Protein AF-X1UNB2-F1 (afdb_monomer_lite)

Sequence (195 aa):
MINFLKKKETQFVAVCDVDEKRNNKAKQLIDQTYKNSDCRTYHDFREFLENEKLDAVSIALPDHWHAIISVAVANKGMDIYGEKPLARSIKEGRAIVDAAEQNNIIWQTGSWQRSVPNFHHACELVRNGRLGKITYVEVGLPDGGKSIGTPPVMPVPEGLDWNFWLGPAPTRSYKRKGCHLGCSFFFCQFFQGWD

Radius of gyration: 19.11 Å; chains: 1; bounding box: 52×35×56 Å

Secondary structure (DSSP, 8-state):
-HHHHT-TT----EEE-SBHHHHHHHHHHHHHHHTSS--EEES-HHHHHHH---SEEEE---TTTHHHHHHHHHTTT-EEEEPSPS-SSHHHHHHHHHHHHHHT--EEE--GGGGSHHHHHHHHHHHTTTT-S-------PPP--S----PPP-PPPTTB-HHHHHTTSPP----GGGSS-S-------------

Structure (mmCIF, N/CA/C/O backbone):
data_AF-X1UNB2-F1
#
_entry.id   AF-X1UNB2-F1
#
loop_
_atom_site.group_PDB
_atom_site.id
_atom_site.type_symbol
_atom_site.label_atom_id
_atom_site.label_alt_id
_atom_site.label_com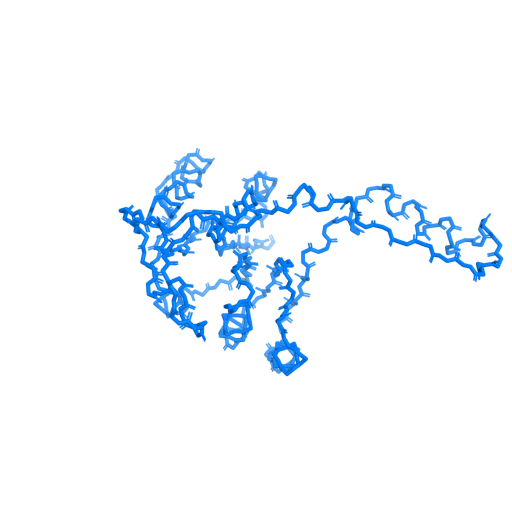p_id
_atom_site.label_asym_id
_atom_site.label_entity_id
_atom_site.label_seq_id
_atom_site.pdbx_PDB_ins_code
_atom_site.Cartn_x
_atom_site.Cartn_y
_atom_site.Cartn_z
_atom_site.occupancy
_atom_site.B_iso_or_equiv
_atom_site.auth_seq_id
_atom_site.auth_comp_id
_atom_site.auth_asym_id
_atom_site.auth_atom_id
_atom_site.pdbx_PDB_model_num
ATOM 1 N N . MET A 1 1 ? -4.730 10.420 -2.210 1.00 52.53 1 MET A N 1
ATOM 2 C CA . MET A 1 1 ? -5.059 10.616 -0.780 1.00 52.53 1 MET A CA 1
ATOM 3 C C . MET A 1 1 ? -5.877 11.879 -0.497 1.00 52.53 1 MET A C 1
ATOM 5 O O . MET A 1 1 ? -7.037 11.719 -0.166 1.00 52.53 1 MET A O 1
ATOM 9 N N . ILE A 1 2 ? -5.360 13.113 -0.662 1.00 63.31 2 ILE A N 1
ATOM 10 C CA . ILE A 1 2 ? -6.127 14.348 -0.336 1.00 63.31 2 ILE A CA 1
ATOM 11 C C . ILE A 1 2 ? -7.481 14.400 -1.057 1.00 63.31 2 ILE A C 1
ATOM 13 O O . ILE A 1 2 ? -8.473 14.850 -0.496 1.00 63.31 2 ILE A O 1
ATOM 17 N N . ASN A 1 3 ? -7.539 13.902 -2.293 1.00 73.31 3 ASN A N 1
ATOM 18 C CA . ASN A 1 3 ? -8.789 13.854 -3.046 1.00 73.31 3 ASN A CA 1
ATOM 19 C C . ASN A 1 3 ? -9.820 12.887 -2.451 1.00 73.31 3 ASN A C 1
ATOM 21 O O . ASN A 1 3 ? -11.004 13.153 -2.600 1.00 73.31 3 ASN A O 1
ATOM 25 N N . PHE A 1 4 ? -9.392 11.818 -1.773 1.00 76.56 4 PHE A N 1
ATOM 26 C CA . PHE A 1 4 ? -10.293 10.889 -1.089 1.00 76.56 4 PHE A CA 1
ATOM 27 C C . PHE A 1 4 ? -10.766 11.438 0.252 1.00 76.56 4 PHE A C 1
ATOM 29 O O . PHE A 1 4 ? -11.948 11.370 0.530 1.00 76.56 4 PHE A O 1
ATOM 36 N N . LEU A 1 5 ? -9.899 12.107 1.021 1.00 79.94 5 LEU A N 1
ATOM 37 C CA . LEU A 1 5 ? -10.300 12.769 2.275 1.00 79.94 5 LEU A CA 1
ATOM 38 C C . LEU A 1 5 ? -11.445 13.787 2.095 1.00 79.94 5 LEU A C 1
ATOM 40 O O . LEU A 1 5 ? -12.121 14.143 3.053 1.00 79.94 5 LEU A O 1
ATOM 44 N N . LYS A 1 6 ? -11.655 14.269 0.865 1.00 81.81 6 LYS A N 1
ATOM 45 C CA . LYS A 1 6 ? -12.722 15.208 0.494 1.00 81.81 6 LYS A CA 1
ATOM 46 C C . LYS A 1 6 ? -14.017 14.532 0.021 1.00 81.81 6 LYS A C 1
ATOM 48 O O . LYS A 1 6 ? -14.988 15.239 -0.240 1.00 81.81 6 LYS A O 1
ATOM 53 N N . LYS A 1 7 ? -14.025 13.211 -0.170 1.00 84.38 7 LYS A N 1
ATOM 54 C CA . LYS A 1 7 ? -15.193 12.444 -0.619 1.00 84.38 7 LYS A CA 1
ATOM 55 C C . LYS A 1 7 ? -16.047 12.080 0.588 1.00 84.38 7 LYS A C 1
ATOM 57 O O . LYS A 1 7 ? -15.513 11.636 1.597 1.00 84.38 7 LYS A O 1
ATOM 62 N N . LYS A 1 8 ? -17.360 12.302 0.490 1.00 85.88 8 LYS A N 1
ATOM 63 C CA . LYS A 1 8 ? -18.306 12.026 1.586 1.00 85.88 8 LYS A CA 1
ATOM 64 C C . LYS A 1 8 ? -18.588 10.535 1.731 1.00 85.88 8 LYS A C 1
ATOM 66 O O . LYS A 1 8 ? -18.951 10.082 2.803 1.00 85.88 8 LYS A O 1
ATOM 71 N N . GLU A 1 9 ? -18.393 9.801 0.647 1.00 88.12 9 GLU A N 1
ATOM 72 C CA . GLU A 1 9 ? -18.617 8.368 0.505 1.00 88.12 9 GLU A CA 1
ATOM 73 C C . GLU A 1 9 ? -17.485 7.535 1.130 1.00 88.12 9 GLU A C 1
ATOM 75 O O . GLU A 1 9 ? -17.415 6.329 0.929 1.00 88.12 9 GLU A O 1
ATOM 80 N N . THR A 1 10 ? -16.520 8.187 1.790 1.00 86.12 10 THR A N 1
ATOM 81 C CA . THR A 1 10 ? -15.266 7.563 2.215 1.00 86.12 10 THR A CA 1
ATOM 82 C C . THR A 1 10 ? -14.803 8.162 3.534 1.00 86.12 10 THR A C 1
ATOM 84 O O . THR A 1 10 ? -14.814 9.386 3.697 1.00 86.12 10 THR A O 1
ATOM 87 N N . GLN A 1 11 ? -14.324 7.321 4.446 1.00 89.69 11 GLN A N 1
ATOM 88 C CA . GLN A 1 11 ? -13.791 7.754 5.731 1.00 89.69 11 GLN A CA 1
ATOM 89 C C . GLN A 1 11 ? -12.497 7.017 6.069 1.00 89.69 11 GLN A C 1
ATOM 91 O O . GLN A 1 11 ? -12.457 5.791 6.126 1.00 89.69 11 GLN A O 1
ATOM 96 N N . PHE A 1 12 ? -11.446 7.781 6.366 1.00 88.88 12 PHE A N 1
ATOM 97 C CA . PHE A 1 12 ? -10.198 7.239 6.891 1.00 88.88 12 PHE A CA 1
ATOM 98 C C . PHE A 1 12 ? -10.310 7.078 8.409 1.00 88.88 12 PHE A C 1
ATOM 100 O O . PHE A 1 12 ? -10.513 8.062 9.119 1.00 88.88 12 PHE A O 1
ATOM 107 N N . VAL A 1 13 ? -10.157 5.848 8.899 1.00 92.31 13 VAL A N 1
ATOM 108 C CA . VAL A 1 13 ? -10.341 5.520 10.325 1.00 92.31 13 VAL A CA 1
ATOM 109 C C . VAL A 1 13 ? -9.076 5.021 11.017 1.00 92.31 13 VAL A C 1
ATOM 111 O O . VAL A 1 13 ? -8.992 5.078 12.240 1.00 92.31 13 VAL A O 1
ATOM 114 N N . ALA A 1 14 ? -8.084 4.558 10.256 1.00 93.94 14 ALA A N 1
ATOM 115 C CA . ALA A 1 14 ? -6.841 4.023 10.790 1.00 93.94 14 ALA A CA 1
ATOM 116 C C . ALA A 1 14 ? -5.669 4.276 9.834 1.00 93.94 14 ALA A C 1
ATOM 118 O O . ALA A 1 14 ? -5.858 4.361 8.621 1.00 93.94 14 ALA A O 1
ATOM 119 N N . VAL A 1 15 ? -4.461 4.374 10.386 1.00 95.12 15 VAL A N 1
ATOM 120 C CA . VAL A 1 15 ? -3.187 4.455 9.657 1.00 95.12 15 VAL A CA 1
ATOM 121 C C . VAL A 1 15 ? -2.165 3.509 10.286 1.00 95.12 15 VAL A C 1
ATOM 123 O O . VAL A 1 15 ? -2.202 3.265 11.490 1.00 95.12 15 VAL A O 1
ATOM 126 N N . CYS A 1 16 ? -1.264 2.955 9.474 1.00 95.50 16 CYS A N 1
ATOM 127 C CA . CYS A 1 16 ? -0.228 2.028 9.924 1.00 95.50 16 CYS A CA 1
ATOM 128 C C . CYS A 1 16 ? 1.111 2.368 9.260 1.00 95.50 16 CYS A C 1
ATOM 130 O O . CYS A 1 16 ? 1.197 2.346 8.030 1.00 95.50 16 CYS A O 1
ATOM 132 N N . ASP A 1 17 ? 2.141 2.676 10.051 1.00 93.88 17 ASP A N 1
ATOM 133 C CA . ASP A 1 17 ? 3.495 2.962 9.555 1.00 93.88 17 ASP A CA 1
ATOM 134 C C . ASP A 1 17 ? 4.548 2.636 10.630 1.00 93.88 17 ASP A C 1
ATOM 136 O O . ASP A 1 17 ? 4.336 2.839 11.830 1.00 93.88 17 ASP A O 1
ATOM 140 N N . VAL A 1 18 ? 5.705 2.149 10.179 1.00 94.62 18 VAL A N 1
ATOM 141 C CA . VAL A 1 18 ? 6.863 1.860 11.033 1.00 94.62 18 VAL A CA 1
ATOM 142 C C . VAL A 1 18 ? 7.712 3.103 11.332 1.00 94.62 18 VAL A C 1
ATOM 144 O O . VAL A 1 18 ? 8.576 3.065 12.205 1.00 94.62 18 VAL A O 1
ATOM 147 N N . ASP A 1 19 ? 7.478 4.201 10.607 1.00 93.31 19 ASP A N 1
ATOM 148 C CA . ASP A 1 19 ? 7.996 5.539 10.894 1.00 93.31 19 ASP A CA 1
ATOM 149 C C . ASP A 1 19 ? 6.955 6.335 11.694 1.00 93.31 19 ASP A C 1
ATOM 151 O O . ASP A 1 19 ? 5.961 6.838 11.158 1.00 93.31 19 ASP A O 1
ATOM 155 N N . GLU A 1 20 ? 7.208 6.496 12.990 1.00 93.75 20 GLU A N 1
ATOM 156 C CA . GLU A 1 20 ? 6.331 7.202 13.924 1.00 93.75 20 GLU A CA 1
ATOM 157 C C . GLU A 1 20 ? 6.011 8.632 13.461 1.00 93.75 20 GLU A C 1
ATOM 159 O O . GLU A 1 20 ? 4.871 9.097 13.564 1.00 93.75 20 GLU A O 1
ATOM 164 N N . LYS A 1 21 ? 6.989 9.343 12.882 1.00 92.25 21 LYS A N 1
ATOM 165 C CA . LYS A 1 21 ? 6.790 10.729 12.430 1.00 92.25 21 LYS A CA 1
ATOM 166 C C . LYS A 1 21 ? 5.804 10.785 11.273 1.00 92.25 21 LYS A C 1
ATOM 168 O O . LYS A 1 21 ? 5.009 11.724 11.184 1.00 92.25 21 LYS A O 1
ATOM 173 N N . ARG A 1 22 ? 5.842 9.794 10.381 1.00 89.88 22 ARG A N 1
ATOM 174 C CA . ARG A 1 22 ? 4.884 9.672 9.274 1.00 89.88 22 ARG A CA 1
ATOM 175 C C . ARG A 1 22 ? 3.509 9.276 9.771 1.00 89.88 22 ARG A C 1
ATOM 177 O O . ARG A 1 22 ? 2.537 9.907 9.358 1.00 89.88 22 ARG A O 1
ATOM 184 N N . ASN A 1 23 ? 3.451 8.312 10.682 1.00 91.62 23 ASN A N 1
ATOM 185 C CA . ASN A 1 23 ? 2.208 7.833 11.268 1.00 91.62 23 ASN A CA 1
ATOM 186 C C . ASN A 1 23 ? 1.445 8.976 11.960 1.00 91.62 23 ASN A C 1
ATOM 188 O O . ASN A 1 23 ? 0.292 9.267 11.638 1.00 91.62 23 ASN A O 1
ATOM 192 N N . ASN A 1 24 ? 2.144 9.736 12.808 1.00 93.94 24 ASN A N 1
ATOM 193 C CA . ASN A 1 24 ? 1.586 10.891 13.510 1.00 93.94 24 ASN A CA 1
ATOM 194 C C . ASN A 1 24 ? 1.153 12.001 12.547 1.00 93.94 24 ASN A C 1
ATOM 196 O O . ASN A 1 24 ? 0.087 12.593 12.716 1.00 93.94 24 ASN A O 1
ATOM 200 N N . LYS A 1 25 ? 1.940 12.269 11.498 1.00 93.88 25 LYS A N 1
ATOM 201 C CA . LYS A 1 25 ? 1.576 13.259 10.475 1.00 93.88 25 LYS A CA 1
ATOM 202 C C . LYS A 1 25 ? 0.322 12.849 9.697 1.00 93.88 25 LYS A C 1
ATOM 204 O O . LYS A 1 25 ? -0.497 13.708 9.372 1.00 93.88 25 LYS A O 1
ATOM 209 N N . ALA A 1 26 ? 0.177 11.563 9.384 1.00 90.88 26 ALA A N 1
ATOM 210 C CA . ALA A 1 26 ? -0.997 11.022 8.712 1.00 90.88 26 ALA A CA 1
ATOM 211 C C . ALA A 1 26 ? -2.251 11.167 9.586 1.00 90.88 26 ALA A C 1
ATOM 213 O O . ALA A 1 26 ? -3.239 11.737 9.122 1.00 90.88 26 ALA A O 1
ATOM 214 N N . LYS A 1 27 ? -2.175 10.760 10.861 1.00 93.75 27 LYS A N 1
ATOM 215 C CA . LYS A 1 27 ? -3.255 10.960 11.839 1.00 93.75 27 LYS A CA 1
ATOM 216 C C . LYS A 1 27 ? -3.656 12.428 11.951 1.00 93.75 27 LYS A C 1
ATOM 218 O O . LYS A 1 27 ? -4.827 12.746 11.795 1.00 93.75 27 LYS A O 1
ATOM 223 N N . GLN A 1 28 ? -2.689 13.329 12.137 1.00 95.12 28 GLN A N 1
ATOM 224 C CA . GLN A 1 28 ? -2.955 14.768 12.235 1.00 95.12 28 GLN A CA 1
ATOM 225 C C . GLN A 1 28 ? -3.698 15.305 11.008 1.00 95.12 28 GLN A C 1
ATOM 227 O O . GLN A 1 28 ? -4.640 16.077 11.157 1.00 95.12 28 GLN A O 1
ATOM 232 N N . LEU A 1 29 ? -3.300 14.895 9.801 1.00 92.69 29 LEU A N 1
ATOM 233 C CA . LEU A 1 29 ? -3.970 15.309 8.569 1.00 92.69 29 LEU A CA 1
ATOM 234 C C . LEU A 1 29 ? -5.427 14.823 8.516 1.00 92.69 29 LEU A C 1
ATOM 236 O O . LEU A 1 29 ? -6.310 15.583 8.112 1.00 92.69 29 LEU A O 1
ATOM 240 N N . ILE A 1 30 ? -5.671 13.570 8.900 1.00 91.25 30 ILE A N 1
ATOM 241 C CA . ILE A 1 30 ? -7.005 12.958 8.901 1.00 91.25 30 ILE A CA 1
ATOM 242 C C . ILE A 1 30 ? -7.900 13.648 9.936 1.00 91.25 30 ILE A C 1
ATOM 244 O O . ILE A 1 30 ? -8.943 14.191 9.574 1.00 91.25 30 ILE A O 1
ATOM 248 N N . ASP A 1 31 ? -7.439 13.718 11.183 1.00 94.06 31 ASP A N 1
ATOM 249 C CA . ASP A 1 31 ? -8.141 14.339 12.309 1.00 94.06 31 ASP A CA 1
ATOM 250 C C . ASP A 1 31 ? -8.483 15.811 12.022 1.00 94.06 31 ASP A C 1
ATOM 252 O O . ASP A 1 31 ? -9.609 16.255 12.238 1.00 94.06 31 ASP A O 1
ATOM 256 N N . GLN A 1 32 ? -7.548 16.581 11.450 1.00 93.88 32 GLN A N 1
ATOM 257 C CA . GLN A 1 32 ? -7.802 17.972 11.049 1.00 93.88 32 GLN A CA 1
ATOM 258 C C . GLN A 1 32 ? -8.849 18.083 9.939 1.00 93.88 32 GLN A C 1
ATOM 260 O O . GLN A 1 32 ? -9.634 19.034 9.924 1.00 93.88 32 GLN A O 1
ATOM 265 N N . THR A 1 33 ? -8.860 17.134 9.001 1.00 90.62 33 THR A N 1
ATOM 266 C CA . THR A 1 33 ? -9.808 17.146 7.883 1.00 90.62 33 THR A CA 1
ATOM 267 C C . THR A 1 33 ? -11.223 16.831 8.361 1.00 90.62 33 THR A C 1
ATOM 269 O O . THR A 1 33 ? -12.169 17.507 7.954 1.00 90.62 33 THR A O 1
ATOM 272 N N . TYR A 1 34 ? -11.364 15.852 9.255 1.00 90.31 34 TYR A N 1
ATOM 273 C CA . TYR A 1 34 ? -12.655 15.430 9.800 1.00 90.31 34 TYR A CA 1
ATOM 274 C C . TYR A 1 34 ? -13.088 16.196 11.049 1.00 90.31 34 TYR A C 1
ATOM 276 O O . TYR A 1 34 ? -14.249 16.114 11.440 1.00 90.31 34 TYR A O 1
ATOM 284 N N . LYS A 1 35 ? -12.195 17.010 11.623 1.00 94.25 35 LYS A N 1
ATOM 285 C CA . LYS A 1 35 ? -12.420 17.790 12.849 1.00 94.25 35 LYS A CA 1
ATOM 286 C C . LYS A 1 35 ? -12.809 16.907 14.041 1.00 94.25 35 LYS A C 1
ATOM 288 O O . LYS A 1 35 ? -13.649 17.291 14.851 1.00 94.25 35 LYS A O 1
ATOM 293 N N . ASN A 1 36 ? -12.185 15.738 14.137 1.00 93.31 36 ASN A N 1
ATOM 294 C CA . ASN A 1 36 ? -12.322 14.779 15.232 1.00 93.31 36 ASN A CA 1
ATOM 295 C C . ASN A 1 36 ? -10.940 14.215 15.607 1.00 93.31 36 ASN A C 1
ATOM 297 O O . ASN A 1 36 ? -9.917 14.723 15.154 1.00 93.31 36 ASN A O 1
ATOM 301 N N . SER A 1 37 ? -10.906 13.196 16.463 1.00 94.94 37 SER A N 1
ATOM 302 C CA . SER A 1 37 ? -9.672 12.525 16.899 1.00 94.94 37 SER A CA 1
ATOM 303 C C . SER A 1 37 ? -9.719 11.013 16.671 1.00 94.94 37 SER A C 1
ATOM 305 O O . SER A 1 37 ? -8.981 10.264 17.313 1.00 94.94 37 SER A O 1
ATOM 307 N N . ASP A 1 38 ? -10.607 10.570 15.782 1.00 92.56 38 ASP A N 1
ATOM 308 C CA . ASP A 1 38 ? -11.056 9.178 15.693 1.00 92.56 38 ASP A CA 1
ATOM 309 C C . ASP A 1 38 ? -10.075 8.285 14.924 1.00 92.56 38 ASP A C 1
ATOM 311 O O . ASP A 1 38 ? -10.173 7.059 14.998 1.00 92.56 38 ASP A O 1
ATOM 315 N N . CYS A 1 39 ? -9.120 8.878 14.193 1.00 93.31 39 CYS A N 1
ATOM 316 C CA . CYS A 1 39 ? -8.137 8.120 13.432 1.00 93.31 39 CYS A CA 1
ATOM 317 C C . CYS A 1 39 ? -7.209 7.341 14.371 1.00 93.31 39 CYS A C 1
ATOM 319 O O . CYS A 1 39 ? -6.457 7.931 15.152 1.00 93.31 39 CYS A O 1
ATOM 321 N N . ARG A 1 40 ? -7.206 6.015 14.262 1.00 95.94 40 ARG A N 1
ATOM 322 C CA . ARG A 1 40 ? -6.309 5.132 15.015 1.00 95.94 40 ARG A CA 1
ATOM 323 C C . ARG A 1 40 ? -4.956 5.012 14.318 1.00 95.94 40 ARG A C 1
ATOM 325 O O . ARG A 1 40 ? -4.851 5.186 13.105 1.00 95.94 40 ARG A O 1
ATOM 332 N N . THR A 1 41 ? -3.907 4.749 15.086 1.00 95.06 41 THR A N 1
ATOM 333 C CA . THR A 1 41 ? -2.537 4.598 14.578 1.00 95.06 41 THR A CA 1
ATOM 334 C C . THR A 1 41 ? -1.980 3.262 15.013 1.00 95.06 41 THR A C 1
ATOM 336 O O . THR A 1 41 ? -2.066 2.922 16.190 1.00 95.06 41 THR A O 1
ATOM 339 N N . TYR A 1 42 ? -1.348 2.563 14.082 1.00 96.44 42 TYR A N 1
ATOM 340 C CA . TYR A 1 42 ? -0.723 1.270 14.312 1.00 96.44 42 TYR A CA 1
ATOM 341 C C . TYR A 1 42 ? 0.734 1.314 13.879 1.00 96.44 42 TYR A C 1
ATOM 343 O O . TYR A 1 42 ? 1.087 1.974 12.900 1.00 96.44 42 TYR A O 1
ATOM 351 N N . HIS A 1 43 ? 1.587 0.628 14.625 1.00 94.69 43 HIS A N 1
ATOM 352 C CA . HIS A 1 43 ? 2.978 0.431 14.234 1.00 94.69 43 HIS A CA 1
ATOM 353 C C . HIS A 1 43 ? 3.142 -0.858 13.421 1.00 94.69 43 HIS A C 1
ATOM 355 O O . HIS A 1 43 ? 3.869 -0.897 12.429 1.00 94.69 43 HIS A O 1
ATOM 361 N N . ASP A 1 44 ? 2.418 -1.901 13.828 1.00 95.00 44 ASP A N 1
ATOM 362 C CA . ASP A 1 44 ? 2.473 -3.233 13.248 1.00 95.00 44 ASP A CA 1
ATOM 363 C C . ASP A 1 44 ? 1.212 -3.527 12.432 1.00 95.00 44 ASP A C 1
ATOM 365 O O . ASP A 1 44 ? 0.086 -3.434 12.928 1.00 95.00 44 ASP A O 1
ATOM 369 N N . PHE A 1 45 ? 1.397 -3.942 11.178 1.00 94.56 45 PHE A N 1
ATOM 370 C CA . PHE A 1 45 ? 0.277 -4.299 10.313 1.00 94.56 45 PHE A CA 1
ATOM 371 C C . PHE A 1 45 ? -0.504 -5.511 10.843 1.00 94.56 45 PHE A C 1
ATOM 373 O O . PHE A 1 45 ? -1.677 -5.660 10.531 1.00 94.56 45 PHE A O 1
ATOM 380 N N . ARG A 1 46 ? 0.112 -6.393 11.636 1.00 95.31 46 ARG A N 1
ATOM 381 C CA . ARG A 1 46 ? -0.555 -7.577 12.195 1.00 95.31 46 ARG A CA 1
ATOM 382 C C . ARG A 1 46 ? -1.581 -7.180 13.246 1.00 95.31 46 ARG A C 1
ATOM 384 O O . ARG A 1 46 ? -2.730 -7.588 13.138 1.00 95.31 46 ARG A O 1
ATOM 391 N N . GLU A 1 47 ? -1.184 -6.321 14.181 1.00 96.69 47 GLU A N 1
ATOM 392 C CA . GLU A 1 47 ? -2.078 -5.743 15.190 1.00 96.69 47 GLU A CA 1
ATOM 393 C C . GLU A 1 47 ? -3.222 -4.978 14.521 1.00 96.69 47 GLU A C 1
ATOM 395 O O . GLU A 1 47 ? -4.388 -5.114 14.884 1.00 96.69 47 GLU A O 1
ATOM 400 N N . PHE A 1 48 ? -2.897 -4.206 13.492 1.00 95.38 48 PHE A N 1
ATOM 401 C CA . PHE A 1 48 ? -3.886 -3.527 12.676 1.00 95.38 48 PHE A CA 1
ATOM 402 C C . PHE A 1 48 ? -4.908 -4.500 12.062 1.00 95.38 48 PHE A C 1
ATOM 404 O O . PHE A 1 48 ? -6.107 -4.301 12.218 1.00 95.38 48 PHE A O 1
ATOM 411 N N . LEU A 1 49 ? -4.464 -5.594 11.434 1.00 95.12 49 LEU A N 1
ATOM 412 C CA . LEU A 1 49 ? -5.353 -6.609 10.847 1.00 95.12 49 LEU A CA 1
ATOM 413 C C . LEU A 1 49 ? -6.140 -7.425 11.890 1.00 95.12 49 LEU A C 1
ATOM 415 O O . LEU A 1 49 ? -7.072 -8.152 11.533 1.00 95.12 49 LEU A O 1
ATOM 419 N N . GLU A 1 50 ? -5.734 -7.395 13.156 1.00 96.25 50 GLU A N 1
ATOM 420 C CA . GLU A 1 50 ? -6.452 -8.026 14.267 1.00 96.25 50 GLU A CA 1
ATOM 421 C C . GLU A 1 50 ? -7.554 -7.126 14.821 1.00 96.25 50 GLU A C 1
ATOM 423 O O . GLU A 1 50 ? -8.636 -7.617 15.137 1.00 96.25 50 GLU A O 1
ATOM 428 N N . ASN A 1 51 ? -7.289 -5.823 14.913 1.00 95.00 51 ASN A N 1
ATOM 429 C CA . ASN A 1 51 ? -8.198 -4.862 15.532 1.00 95.00 51 ASN A CA 1
ATOM 430 C C . ASN A 1 51 ? -9.170 -4.212 14.546 1.00 95.00 51 ASN A C 1
ATOM 432 O O . ASN A 1 51 ? -10.204 -3.692 14.962 1.00 95.00 51 ASN A O 1
ATOM 436 N N . GLU A 1 52 ? -8.851 -4.230 13.255 1.00 91.19 52 GLU A N 1
ATOM 437 C CA . GLU A 1 52 ? -9.632 -3.544 12.237 1.00 91.19 52 GLU A CA 1
ATOM 438 C C . GLU A 1 52 ? -10.414 -4.513 11.349 1.00 91.19 52 GLU A C 1
ATOM 440 O O . GLU A 1 52 ? -9.907 -5.536 10.882 1.00 91.19 52 GLU A O 1
ATOM 445 N N . LYS A 1 53 ? -11.663 -4.140 11.064 1.00 90.56 53 LYS A N 1
ATOM 446 C CA . LYS A 1 53 ? -12.511 -4.779 10.056 1.00 90.56 53 LYS A CA 1
ATOM 447 C C . LYS A 1 53 ? -13.118 -3.693 9.185 1.00 90.56 53 LYS A C 1
ATOM 449 O O . LYS A 1 53 ? -13.994 -2.962 9.639 1.00 90.56 53 LYS A O 1
ATOM 454 N N . LEU A 1 54 ? -12.606 -3.563 7.970 1.00 90.56 54 LEU A N 1
ATOM 455 C CA . LEU A 1 54 ? -12.821 -2.391 7.133 1.00 90.56 54 LEU A CA 1
ATOM 456 C C . LEU A 1 54 ? -13.033 -2.807 5.678 1.00 90.56 54 LEU A C 1
ATOM 458 O O . LEU A 1 54 ? -12.675 -3.917 5.302 1.00 90.56 54 LEU A O 1
ATOM 462 N N . ASP A 1 55 ? -13.609 -1.930 4.862 1.00 93.94 55 ASP A N 1
ATOM 463 C CA . ASP A 1 55 ? -14.050 -2.321 3.518 1.00 93.94 55 ASP A CA 1
ATOM 464 C C . ASP A 1 55 ? -12.894 -2.439 2.517 1.00 93.94 55 ASP A C 1
ATOM 466 O O . ASP A 1 55 ? -12.844 -3.376 1.727 1.00 93.94 55 ASP A O 1
ATOM 470 N N . ALA A 1 56 ? -11.933 -1.513 2.561 1.00 93.19 56 ALA A N 1
ATOM 471 C CA . ALA A 1 56 ? -10.817 -1.478 1.616 1.00 93.19 56 ALA A CA 1
ATOM 472 C C . ALA A 1 56 ? -9.564 -0.875 2.243 1.00 93.19 56 ALA A C 1
ATOM 474 O O . ALA A 1 56 ? -9.703 0.082 2.978 1.00 93.19 56 ALA A O 1
ATOM 475 N N . VAL A 1 57 ? -8.356 -1.320 1.902 1.00 93.00 57 VAL A N 1
ATOM 476 C CA . VAL A 1 57 ? -7.091 -0.652 2.255 1.00 93.00 57 VAL A CA 1
ATOM 477 C C . VAL A 1 57 ? -6.481 0.043 1.031 1.00 93.00 57 VAL A C 1
ATOM 479 O O . VAL A 1 57 ? -6.669 -0.384 -0.108 1.00 93.00 57 VAL A O 1
ATOM 482 N N . SER A 1 58 ? -5.626 1.038 1.256 1.00 92.12 58 SER A N 1
ATOM 483 C CA . SER A 1 58 ? -4.574 1.398 0.291 1.00 92.12 58 SER A CA 1
ATOM 484 C C . SER A 1 58 ? -3.247 0.816 0.757 1.00 92.12 58 SER A C 1
ATOM 486 O O . SER A 1 58 ? -2.998 0.699 1.948 1.00 92.12 58 SER A O 1
ATOM 488 N N . ILE A 1 59 ? -2.393 0.395 -0.161 1.00 91.88 59 ILE A N 1
ATOM 489 C CA . ILE A 1 59 ? -1.097 -0.194 0.161 1.00 91.88 59 ILE A CA 1
ATOM 490 C C . ILE A 1 59 ? -0.053 0.578 -0.617 1.00 91.88 59 ILE A C 1
ATOM 492 O O . ILE A 1 59 ? 0.024 0.475 -1.836 1.00 91.88 59 ILE A O 1
ATOM 496 N N . ALA A 1 60 ? 0.764 1.343 0.094 1.00 88.25 60 ALA A N 1
ATOM 497 C CA . ALA A 1 60 ? 1.857 2.107 -0.488 1.00 88.25 60 ALA A CA 1
ATOM 498 C C . ALA A 1 60 ? 3.141 1.771 0.266 1.00 88.25 60 ALA A C 1
ATOM 500 O O . ALA A 1 60 ? 3.590 2.522 1.116 1.00 88.25 60 ALA A O 1
ATOM 501 N N . LEU A 1 61 ? 3.663 0.572 0.026 1.00 86.62 61 LEU A N 1
ATOM 502 C CA . LEU A 1 61 ? 4.765 -0.014 0.783 1.00 86.62 61 LEU A CA 1
ATOM 503 C C . LEU A 1 61 ? 6.054 -0.007 -0.061 1.00 86.62 61 LEU A C 1
ATOM 505 O O . LEU A 1 61 ? 6.031 0.357 -1.234 1.00 86.62 61 LEU A O 1
ATOM 509 N N . PRO A 1 62 ? 7.218 -0.392 0.483 1.00 86.75 62 PRO A N 1
ATOM 510 C CA . PRO A 1 62 ? 8.394 -0.686 -0.297 1.00 86.75 62 PRO A CA 1
ATOM 511 C C . PRO A 1 62 ? 8.197 -2.070 -0.919 1.00 86.75 62 PRO A C 1
ATOM 513 O O . PRO A 1 62 ? 7.541 -2.945 -0.346 1.00 86.75 62 PRO A O 1
ATOM 516 N N . ASP A 1 63 ? 8.819 -2.288 -2.069 1.00 85.44 63 ASP A N 1
ATOM 517 C CA . ASP A 1 63 ? 8.610 -3.457 -2.927 1.00 85.44 63 ASP A CA 1
ATOM 518 C C . ASP A 1 63 ? 8.681 -4.804 -2.184 1.00 85.44 63 ASP A C 1
ATOM 520 O O . ASP A 1 63 ? 7.946 -5.734 -2.504 1.00 85.44 63 ASP A O 1
ATOM 524 N N . HIS A 1 64 ? 9.551 -4.919 -1.175 1.00 89.69 64 HIS A N 1
ATOM 525 C CA . HIS A 1 64 ? 9.759 -6.151 -0.408 1.00 89.69 64 HIS A CA 1
ATOM 526 C C . HIS A 1 64 ? 8.637 -6.490 0.584 1.00 89.69 64 HIS A C 1
ATOM 528 O O . HIS A 1 64 ? 8.593 -7.620 1.059 1.00 89.69 64 HIS A O 1
ATOM 534 N N . TRP A 1 65 ? 7.725 -5.560 0.876 1.00 92.25 65 TRP A N 1
ATOM 535 C CA . TRP A 1 65 ? 6.574 -5.789 1.758 1.00 92.25 65 TRP A CA 1
ATOM 536 C C . TRP A 1 65 ? 5.252 -5.990 1.018 1.00 92.25 65 TRP A C 1
ATOM 538 O O . TRP A 1 65 ? 4.321 -6.553 1.596 1.00 92.25 65 TRP A O 1
ATOM 548 N N . HIS A 1 66 ? 5.173 -5.565 -0.249 1.00 91.38 66 HIS A N 1
ATOM 549 C CA . HIS A 1 66 ? 3.928 -5.529 -1.019 1.00 91.38 66 HIS A CA 1
ATOM 550 C C . HIS A 1 66 ? 3.156 -6.847 -0.964 1.00 91.38 66 HIS A C 1
ATOM 552 O O . HIS A 1 66 ? 2.000 -6.854 -0.553 1.00 91.38 66 HIS A O 1
ATOM 558 N N . ALA A 1 67 ? 3.791 -7.966 -1.315 1.00 93.94 67 ALA A N 1
ATOM 559 C CA . ALA A 1 67 ? 3.101 -9.250 -1.390 1.00 93.94 67 ALA A CA 1
ATOM 560 C C . ALA A 1 67 ? 2.659 -9.785 -0.024 1.00 93.94 67 ALA A C 1
ATOM 562 O O . ALA A 1 67 ? 1.536 -10.263 0.100 1.00 93.94 67 ALA A O 1
ATOM 563 N N . ILE A 1 68 ? 3.508 -9.667 1.003 1.00 95.50 68 ILE A N 1
ATOM 564 C CA . ILE A 1 68 ? 3.210 -10.175 2.351 1.00 95.50 68 ILE A CA 1
ATOM 565 C C . ILE A 1 68 ? 1.967 -9.483 2.908 1.00 95.50 68 ILE A C 1
ATOM 567 O O . ILE A 1 68 ? 1.031 -10.149 3.346 1.00 95.50 68 ILE A O 1
ATOM 571 N N . ILE A 1 69 ? 1.947 -8.150 2.860 1.00 96.00 69 ILE A N 1
ATOM 572 C CA . ILE A 1 69 ? 0.849 -7.375 3.438 1.00 96.00 69 ILE A CA 1
ATOM 573 C C . ILE A 1 69 ? -0.401 -7.476 2.560 1.00 96.00 69 ILE A C 1
ATOM 575 O O . ILE A 1 69 ? -1.487 -7.652 3.096 1.00 96.00 69 ILE A O 1
ATOM 579 N N . SER A 1 70 ? -0.263 -7.469 1.231 1.00 95.81 70 SER A N 1
ATOM 580 C CA . SER A 1 70 ? -1.407 -7.637 0.321 1.00 95.81 70 SER A CA 1
ATOM 581 C C . SER A 1 70 ? -2.134 -8.962 0.539 1.00 95.81 70 SER A C 1
ATOM 583 O O . SER A 1 70 ? -3.353 -8.976 0.654 1.00 95.81 70 SER A O 1
ATOM 585 N N . VAL A 1 71 ? -1.397 -10.072 0.653 1.00 97.50 71 VAL A N 1
ATOM 586 C CA . VAL A 1 71 ? -1.991 -11.390 0.925 1.00 97.50 71 VAL A CA 1
ATOM 587 C C . VAL A 1 71 ? -2.623 -11.426 2.318 1.00 97.50 71 VAL A C 1
ATOM 589 O O . VAL A 1 71 ? -3.729 -11.937 2.474 1.00 97.50 71 VAL A O 1
ATOM 592 N N . ALA A 1 72 ? -1.962 -10.858 3.332 1.00 97.31 72 ALA A N 1
ATOM 593 C CA . ALA A 1 72 ? -2.503 -10.809 4.690 1.00 97.31 72 ALA A CA 1
ATOM 594 C C . ALA A 1 72 ? -3.815 -10.009 4.772 1.00 97.31 72 ALA A C 1
ATOM 596 O O . ALA A 1 72 ? -4.748 -10.435 5.447 1.00 97.31 72 ALA A O 1
ATOM 597 N N . VAL A 1 73 ? -3.899 -8.885 4.057 1.00 96.88 73 VAL A N 1
ATOM 598 C CA . VAL A 1 73 ? -5.113 -8.070 3.943 1.00 96.88 73 VAL A CA 1
ATOM 599 C C . VAL A 1 73 ? -6.204 -8.807 3.164 1.00 96.88 73 VAL A C 1
ATOM 601 O O . VAL A 1 73 ? -7.340 -8.862 3.627 1.00 96.88 73 VAL A O 1
ATOM 604 N N . ALA A 1 74 ? -5.873 -9.408 2.016 1.00 97.38 74 ALA A N 1
ATOM 605 C CA . ALA A 1 74 ? -6.837 -10.155 1.207 1.00 97.38 74 ALA A CA 1
ATOM 606 C C . ALA A 1 74 ? -7.463 -11.306 2.011 1.00 97.38 74 ALA A C 1
ATOM 608 O O . ALA A 1 74 ? -8.674 -11.489 1.980 1.00 97.38 74 ALA A O 1
ATOM 609 N N . ASN A 1 75 ? -6.668 -12.005 2.830 1.00 97.31 75 ASN A N 1
ATOM 610 C CA . ASN A 1 75 ? -7.146 -13.055 3.740 1.00 97.31 75 ASN A CA 1
ATOM 611 C C . ASN A 1 75 ? -8.053 -12.545 4.874 1.00 97.31 75 ASN A C 1
ATOM 613 O O . ASN A 1 75 ? -8.683 -13.344 5.565 1.00 97.31 75 ASN A O 1
ATOM 617 N N . LYS A 1 76 ? -8.118 -11.229 5.096 1.00 96.88 76 LYS A N 1
ATOM 618 C CA . LYS A 1 76 ? -9.097 -10.592 5.988 1.00 96.88 76 LYS A CA 1
ATOM 619 C C . LYS A 1 76 ? -10.374 -10.171 5.253 1.00 96.88 76 LYS A C 1
ATOM 621 O O . LYS A 1 76 ? -11.275 -9.639 5.895 1.00 96.88 76 LYS A O 1
ATOM 626 N N . GLY A 1 77 ? -10.470 -10.431 3.946 1.00 96.50 77 GLY A N 1
ATOM 627 C CA . GLY A 1 77 ? -11.635 -10.115 3.121 1.00 96.50 77 GLY A CA 1
ATOM 628 C C . GLY A 1 77 ? -11.792 -8.625 2.823 1.00 96.50 77 GLY A C 1
ATOM 629 O O . GLY A 1 77 ? -12.910 -8.181 2.597 1.00 96.50 77 GLY A O 1
ATOM 630 N N . MET A 1 78 ? -10.702 -7.854 2.878 1.00 95.69 78 MET A N 1
ATOM 631 C CA . MET A 1 78 ? -10.722 -6.417 2.595 1.00 95.69 78 MET A CA 1
ATOM 632 C C . MET A 1 78 ? -10.276 -6.145 1.159 1.00 95.69 78 MET A C 1
ATOM 634 O O . MET A 1 78 ? -9.299 -6.740 0.693 1.00 95.69 78 MET A O 1
ATOM 638 N N . ASP A 1 79 ? -10.941 -5.205 0.491 1.00 97.06 79 ASP A N 1
ATOM 639 C CA . ASP A 1 79 ? -10.550 -4.740 -0.839 1.00 97.06 79 ASP A CA 1
ATOM 640 C C . ASP A 1 79 ? -9.215 -3.990 -0.785 1.00 97.06 79 ASP A C 1
ATOM 642 O O . ASP A 1 79 ? -8.799 -3.476 0.254 1.00 97.06 79 ASP A O 1
ATOM 646 N N . ILE A 1 80 ? -8.491 -3.932 -1.901 1.00 95.06 80 ILE A N 1
ATOM 647 C CA . ILE A 1 80 ? -7.135 -3.382 -1.914 1.00 95.06 80 ILE A CA 1
ATOM 648 C C . ILE A 1 80 ? -6.924 -2.454 -3.100 1.00 95.06 80 ILE A C 1
ATOM 650 O O . ILE A 1 80 ? -6.995 -2.855 -4.260 1.00 95.06 80 ILE A O 1
ATOM 654 N N . TYR A 1 81 ? -6.521 -1.223 -2.803 1.00 92.56 81 TYR A N 1
ATOM 655 C CA . TYR A 1 81 ? -5.838 -0.352 -3.746 1.00 92.56 81 TYR A CA 1
ATOM 656 C C . TYR A 1 81 ? -4.320 -0.442 -3.519 1.00 92.56 81 TYR A C 1
ATOM 658 O O . TYR A 1 81 ? -3.786 0.127 -2.571 1.00 92.56 81 TYR A O 1
ATOM 666 N N . GLY A 1 82 ? -3.595 -1.164 -4.370 1.00 90.75 82 GLY A N 1
ATOM 667 C CA . GLY A 1 82 ? -2.150 -1.365 -4.222 1.00 90.75 82 GLY A CA 1
ATOM 668 C C . GLY A 1 82 ? -1.338 -0.446 -5.127 1.00 90.75 82 GLY A C 1
ATOM 669 O O . GLY A 1 82 ? -1.393 -0.581 -6.348 1.00 90.75 82 GLY A O 1
ATOM 670 N N . GLU A 1 83 ? -0.545 0.465 -4.564 1.00 87.62 83 GLU A N 1
ATOM 671 C CA . GLU A 1 83 ? 0.412 1.272 -5.327 1.00 87.62 83 GLU A CA 1
ATOM 672 C C . GLU A 1 83 ? 1.454 0.404 -6.043 1.00 87.62 83 GLU A C 1
ATOM 674 O O . GLU A 1 83 ? 1.696 -0.755 -5.709 1.00 87.62 83 GLU A O 1
ATOM 679 N N . LYS A 1 84 ? 2.075 0.975 -7.075 1.00 85.50 84 LYS A N 1
ATOM 680 C CA . LYS A 1 84 ? 3.152 0.304 -7.810 1.00 85.50 84 LYS A CA 1
ATOM 681 C C . LYS A 1 84 ? 4.470 0.330 -7.009 1.00 85.50 84 LYS A C 1
ATOM 683 O O . LYS A 1 84 ? 4.786 1.373 -6.428 1.00 85.50 84 LYS A O 1
ATOM 688 N N . PRO A 1 85 ? 5.309 -0.718 -7.117 1.00 83.75 85 PRO A N 1
ATOM 689 C CA . PRO A 1 85 ? 5.121 -1.921 -7.938 1.00 83.75 85 PRO A CA 1
ATOM 690 C C . PRO A 1 85 ? 4.185 -2.956 -7.293 1.00 83.75 85 PRO A C 1
ATOM 692 O O . PRO A 1 85 ? 4.136 -3.080 -6.080 1.00 83.75 85 PRO A O 1
ATOM 695 N N . LEU A 1 86 ? 3.482 -3.743 -8.122 1.00 83.69 86 LEU A N 1
ATOM 696 C CA . LEU A 1 86 ? 2.569 -4.799 -7.650 1.00 83.69 86 LEU A CA 1
ATOM 697 C C . LEU A 1 86 ? 3.289 -5.845 -6.780 1.00 83.69 86 LEU A C 1
ATOM 699 O O . LEU A 1 86 ? 2.795 -6.234 -5.729 1.00 83.69 86 LEU A O 1
ATOM 703 N N . ALA A 1 87 ? 4.443 -6.321 -7.250 1.00 88.44 87 ALA A N 1
ATOM 704 C CA . ALA A 1 87 ? 5.256 -7.345 -6.605 1.00 88.44 87 ALA A CA 1
ATOM 705 C C . ALA A 1 87 ? 6.699 -7.273 -7.124 1.00 88.44 87 ALA A C 1
ATOM 707 O O . ALA A 1 87 ? 6.949 -6.735 -8.208 1.00 88.44 87 ALA A O 1
ATOM 708 N N . ARG A 1 88 ? 7.648 -7.863 -6.389 1.00 88.62 88 ARG A N 1
ATOM 709 C CA . ARG A 1 88 ? 9.066 -7.928 -6.780 1.00 88.62 88 ARG A CA 1
ATOM 710 C C . ARG A 1 88 ? 9.394 -9.190 -7.584 1.00 88.62 88 ARG A C 1
ATOM 712 O O . ARG A 1 88 ? 10.401 -9.229 -8.288 1.00 88.62 88 ARG A O 1
ATOM 719 N N . SER A 1 89 ? 8.570 -10.236 -7.495 1.00 92.25 89 SER A N 1
ATOM 720 C CA . SER A 1 89 ? 8.736 -11.470 -8.274 1.00 92.25 89 SER A CA 1
ATOM 721 C C . SER A 1 89 ? 7.417 -12.005 -8.833 1.00 92.25 89 SER A C 1
ATOM 723 O O . SER A 1 89 ? 6.338 -11.691 -8.336 1.00 92.25 89 SER A O 1
ATOM 725 N N . ILE A 1 90 ? 7.500 -12.872 -9.849 1.00 95.00 90 ILE A N 1
ATOM 726 C CA . ILE A 1 90 ? 6.323 -13.537 -10.437 1.00 95.00 90 ILE A CA 1
ATOM 727 C C . ILE A 1 90 ? 5.590 -14.388 -9.393 1.00 95.00 90 ILE A C 1
ATOM 729 O O . ILE A 1 90 ? 4.364 -14.407 -9.374 1.00 95.00 90 ILE A O 1
ATOM 733 N N . LYS A 1 91 ? 6.329 -15.070 -8.506 1.00 96.31 91 LYS A N 1
ATOM 734 C CA . LYS A 1 91 ? 5.739 -15.890 -7.435 1.00 96.31 91 LYS A CA 1
ATOM 735 C C . LYS A 1 91 ? 4.948 -15.038 -6.447 1.00 96.31 91 LYS A C 1
ATOM 737 O O . LYS A 1 91 ? 3.839 -15.402 -6.086 1.00 96.31 91 LYS A O 1
ATOM 742 N N . GLU A 1 92 ? 5.509 -13.899 -6.055 1.00 95.56 92 GLU A N 1
ATOM 743 C CA . GLU A 1 92 ? 4.825 -12.922 -5.208 1.00 95.56 92 GLU A CA 1
ATOM 744 C C . GLU A 1 92 ? 3.562 -12.378 -5.893 1.00 95.56 92 GLU A C 1
ATOM 746 O O . GLU A 1 92 ? 2.500 -12.361 -5.284 1.00 95.56 92 GLU A O 1
ATOM 751 N N . GLY A 1 93 ? 3.646 -12.007 -7.176 1.00 94.94 93 GLY A N 1
ATOM 752 C CA . GLY A 1 93 ? 2.481 -11.546 -7.936 1.00 94.94 93 GLY A CA 1
ATOM 753 C C . GLY A 1 93 ? 1.387 -12.611 -8.053 1.00 94.94 93 GLY A C 1
ATOM 754 O O . GLY A 1 93 ? 0.213 -12.299 -7.884 1.00 94.94 93 GLY A O 1
ATOM 755 N N . ARG A 1 94 ? 1.766 -13.875 -8.284 1.00 97.50 94 ARG A N 1
ATOM 756 C CA . ARG A 1 94 ? 0.828 -15.006 -8.306 1.00 97.50 94 ARG A CA 1
ATOM 757 C C . ARG A 1 94 ? 0.143 -15.186 -6.953 1.00 97.50 94 ARG A C 1
ATOM 759 O O . ARG A 1 94 ? -1.071 -15.298 -6.928 1.00 97.50 94 ARG A O 1
ATOM 766 N N . ALA A 1 95 ? 0.891 -15.119 -5.853 1.00 97.50 95 ALA A N 1
ATOM 767 C CA . ALA A 1 95 ? 0.319 -15.220 -4.513 1.00 97.50 95 ALA A CA 1
ATOM 768 C C . ALA A 1 95 ? -0.718 -14.119 -4.226 1.00 97.50 95 ALA A C 1
ATOM 770 O O . ALA A 1 95 ? -1.737 -14.401 -3.605 1.00 97.50 95 ALA A O 1
ATOM 771 N N . ILE A 1 96 ? -0.491 -12.887 -4.701 1.00 96.56 96 ILE A N 1
ATOM 772 C CA . ILE A 1 96 ? -1.471 -11.794 -4.574 1.00 96.56 96 ILE A CA 1
ATOM 773 C C . ILE A 1 96 ? -2.741 -12.103 -5.376 1.00 96.56 96 ILE A C 1
ATOM 775 O O . ILE A 1 96 ? -3.836 -11.942 -4.847 1.00 96.56 96 ILE A O 1
ATOM 779 N N . VAL A 1 97 ? -2.603 -12.554 -6.629 1.00 97.12 97 VAL A N 1
ATOM 780 C CA . VAL A 1 97 ? -3.751 -12.917 -7.482 1.00 97.12 97 VAL A CA 1
ATOM 781 C C . VAL A 1 97 ? -4.557 -14.046 -6.850 1.00 97.12 97 VAL A C 1
ATOM 783 O O . VAL A 1 97 ? -5.763 -13.904 -6.683 1.00 97.12 97 VAL A O 1
ATOM 786 N N . ASP A 1 98 ? -3.886 -15.120 -6.437 1.00 98.25 98 ASP A N 1
ATOM 787 C CA . ASP A 1 98 ? -4.541 -16.286 -5.850 1.00 98.25 98 ASP A CA 1
ATOM 788 C C . ASP A 1 98 ? -5.276 -15.899 -4.556 1.00 98.25 98 ASP A C 1
ATOM 790 O O . ASP A 1 98 ? -6.419 -16.300 -4.359 1.00 98.25 98 ASP A O 1
ATOM 794 N N . ALA A 1 99 ? -4.666 -15.072 -3.697 1.00 98.19 99 ALA A N 1
ATOM 795 C CA . ALA A 1 99 ? -5.313 -14.587 -2.478 1.00 98.19 99 ALA A CA 1
ATOM 796 C C . ALA A 1 99 ? -6.519 -13.683 -2.775 1.00 98.19 99 ALA A C 1
ATOM 798 O O . ALA A 1 99 ? -7.538 -13.788 -2.093 1.00 98.19 99 ALA A O 1
ATOM 799 N N . ALA A 1 100 ? -6.430 -12.812 -3.783 1.00 97.81 100 ALA A N 1
ATOM 800 C CA . ALA A 1 100 ? -7.541 -11.944 -4.155 1.00 97.81 100 ALA A CA 1
ATOM 801 C C . ALA A 1 100 ? -8.734 -12.746 -4.705 1.00 97.81 100 ALA A C 1
ATOM 803 O O . ALA A 1 100 ? -9.870 -12.522 -4.289 1.00 97.81 100 ALA A O 1
ATOM 804 N N . GLU A 1 101 ? -8.471 -13.720 -5.582 1.00 98.00 101 GLU A N 1
ATOM 805 C CA . GLU A 1 101 ? -9.493 -14.604 -6.154 1.00 98.00 101 GLU A CA 1
ATOM 806 C C . GLU A 1 101 ? -10.125 -15.514 -5.090 1.00 98.00 101 GLU A C 1
ATOM 808 O O . GLU A 1 101 ? -11.347 -15.636 -5.032 1.00 98.00 101 GLU A O 1
ATOM 813 N N . GLN A 1 102 ? -9.316 -16.117 -4.211 1.00 98.38 102 GLN A N 1
ATOM 814 C CA . GLN A 1 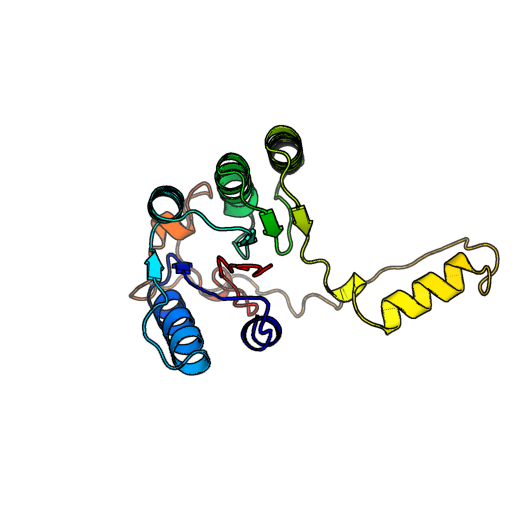102 ? -9.800 -17.021 -3.159 1.00 98.38 102 GLN A CA 1
ATOM 815 C C . GLN A 1 102 ? -10.694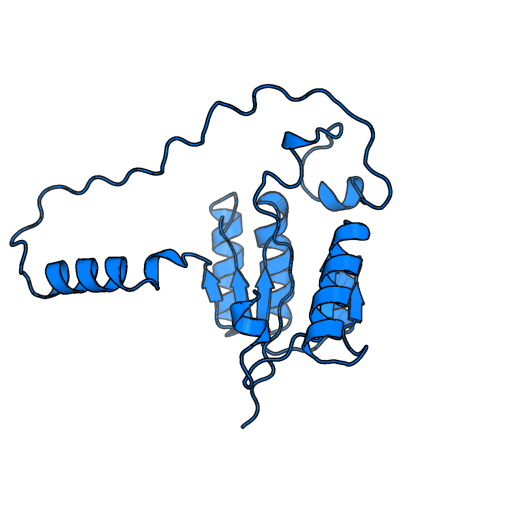 -16.323 -2.134 1.00 98.38 102 GLN A C 1
ATOM 817 O O . GLN A 1 102 ? -11.666 -16.916 -1.670 1.00 98.38 102 GLN A O 1
ATOM 822 N N . ASN A 1 103 ? -10.370 -15.079 -1.777 1.00 98.19 103 ASN A N 1
ATOM 823 C CA . ASN A 1 103 ? -11.135 -14.308 -0.797 1.00 98.19 103 ASN A CA 1
ATOM 824 C C . ASN A 1 103 ? -12.219 -13.428 -1.439 1.00 98.19 103 ASN A C 1
ATOM 826 O O . ASN A 1 103 ? -12.951 -12.757 -0.717 1.00 98.19 103 ASN A O 1
ATOM 830 N N . ASN A 1 104 ? -12.340 -13.444 -2.773 1.00 97.81 104 ASN A N 1
ATOM 831 C CA . ASN A 1 104 ? -13.302 -12.653 -3.541 1.00 97.81 104 ASN A CA 1
ATOM 832 C C . ASN A 1 104 ? -13.255 -11.146 -3.205 1.00 97.81 104 ASN A C 1
ATOM 834 O O . ASN A 1 104 ? -14.293 -10.512 -3.020 1.00 97.81 104 ASN A O 1
ATOM 838 N N . ILE A 1 105 ? -12.043 -10.592 -3.117 1.00 97.69 105 ILE A N 1
ATOM 839 C CA . ILE A 1 105 ? -11.810 -9.162 -2.861 1.00 97.69 105 ILE A CA 1
ATOM 840 C C . ILE A 1 105 ? -11.507 -8.412 -4.160 1.00 97.69 105 ILE A C 1
ATOM 842 O O . ILE A 1 105 ? -10.944 -8.960 -5.113 1.00 97.69 105 ILE A O 1
ATOM 846 N N . ILE A 1 106 ? -11.836 -7.125 -4.194 1.00 97.12 106 ILE A N 1
ATOM 847 C CA . ILE A 1 106 ? -11.516 -6.235 -5.305 1.00 97.12 106 ILE A CA 1
ATOM 848 C C . ILE A 1 106 ? -10.076 -5.747 -5.153 1.00 97.12 106 ILE A C 1
ATOM 850 O O . ILE A 1 106 ? -9.715 -5.094 -4.176 1.00 97.12 106 ILE A O 1
ATOM 854 N N . TRP A 1 107 ? -9.251 -6.009 -6.167 1.00 94.75 107 TRP A N 1
ATOM 855 C CA . TRP A 1 107 ? -7.902 -5.459 -6.269 1.00 94.75 107 TRP A CA 1
ATOM 856 C C . TRP A 1 107 ? -7.814 -4.390 -7.363 1.00 94.75 107 TRP A C 1
ATOM 858 O O . TRP A 1 107 ? -8.121 -4.645 -8.531 1.00 94.75 107 TRP A O 1
ATOM 868 N N . GLN A 1 108 ? -7.276 -3.219 -7.023 1.00 92.19 108 GLN A N 1
ATOM 869 C CA . GLN A 1 108 ? -6.930 -2.164 -7.970 1.00 92.19 108 GLN A CA 1
ATOM 870 C C . GLN A 1 108 ? -5.463 -1.748 -7.833 1.00 92.19 108 GLN A C 1
ATOM 872 O O . GLN A 1 108 ? -5.045 -1.152 -6.845 1.00 92.19 108 GLN A O 1
ATOM 877 N N . THR A 1 109 ? -4.671 -1.978 -8.881 1.00 90.25 109 THR A N 1
ATOM 878 C CA . THR A 1 109 ? -3.290 -1.478 -8.940 1.00 90.25 109 THR A CA 1
ATOM 879 C C . THR A 1 109 ? -3.269 0.031 -9.202 1.00 90.25 109 THR A C 1
ATOM 881 O O . THR A 1 109 ? -3.977 0.515 -10.088 1.00 90.25 109 THR A O 1
ATOM 884 N N . GLY A 1 110 ? -2.382 0.763 -8.521 1.00 85.50 110 GLY A N 1
ATOM 885 C CA . GLY A 1 110 ? -2.184 2.217 -8.572 1.00 85.50 110 GLY A CA 1
ATOM 886 C C . GLY A 1 110 ? -1.613 2.770 -9.882 1.00 85.50 110 GLY A C 1
ATOM 887 O O . GLY A 1 110 ? -0.735 3.630 -9.904 1.00 85.50 110 GLY A O 1
ATOM 888 N N . SER A 1 111 ? -2.128 2.301 -11.016 1.00 84.56 111 SER A N 1
ATOM 889 C CA . SER A 1 111 ? -1.840 2.812 -12.357 1.00 84.56 111 SER A CA 1
ATOM 890 C C . SER A 1 111 ? -2.695 4.047 -12.664 1.00 84.56 111 SER A C 1
ATOM 892 O O . SER A 1 111 ? -3.390 4.083 -13.677 1.00 84.56 111 SER A O 1
ATOM 894 N N . TRP A 1 112 ? -2.660 5.060 -11.789 1.00 83.69 112 TRP A N 1
ATOM 895 C CA . TRP A 1 112 ? -3.562 6.225 -11.823 1.00 83.69 112 TRP A CA 1
ATOM 896 C C . TRP A 1 112 ? -3.526 7.005 -13.146 1.00 83.69 112 TRP A C 1
ATOM 898 O O . TRP A 1 112 ? -4.523 7.610 -13.532 1.00 83.69 112 TRP A O 1
ATOM 908 N N . GLN A 1 113 ? -2.405 6.960 -13.879 1.00 83.19 113 GLN A N 1
ATOM 909 C CA . GLN A 1 113 ? -2.300 7.551 -15.217 1.00 83.19 113 GLN A CA 1
ATOM 910 C C . GLN A 1 113 ? -3.317 6.955 -16.201 1.00 83.19 113 GLN A C 1
ATOM 912 O O . GLN A 1 113 ? -3.741 7.620 -17.136 1.00 83.19 113 GLN A O 1
ATOM 917 N N . ARG A 1 114 ? -3.775 5.719 -15.985 1.00 84.38 114 ARG A N 1
ATOM 918 C CA . ARG A 1 114 ? -4.832 5.114 -16.804 1.00 84.38 114 ARG A CA 1
ATOM 919 C C . ARG A 1 114 ? -6.210 5.714 -16.544 1.00 84.38 114 ARG A C 1
ATOM 921 O O . ARG A 1 114 ? -7.100 5.418 -17.325 1.00 84.38 114 ARG A O 1
ATOM 928 N N . SER A 1 115 ? -6.366 6.514 -15.489 1.00 86.25 115 SER A N 1
ATOM 929 C CA . SER A 1 115 ? -7.620 7.152 -15.072 1.00 86.25 115 SER A CA 1
ATOM 930 C C . SER A 1 115 ? -7.691 8.644 -15.417 1.00 86.25 115 SER A C 1
ATOM 932 O O . SER A 1 115 ? -8.674 9.300 -15.072 1.00 86.25 115 SER A O 1
ATOM 934 N N . VAL A 1 116 ? -6.654 9.219 -16.043 1.00 89.19 116 VAL A N 1
ATOM 935 C CA . VAL A 1 116 ? -6.651 10.647 -16.399 1.00 89.19 116 VAL A CA 1
ATOM 936 C C . VAL A 1 116 ? -7.211 10.902 -17.809 1.00 89.19 116 VAL A C 1
ATOM 938 O O . VAL A 1 116 ? -7.044 10.064 -18.703 1.00 89.19 116 VAL A O 1
ATOM 941 N N . PRO A 1 117 ? -7.840 12.073 -18.051 1.00 93.31 117 PRO A N 1
ATOM 942 C CA . PRO A 1 117 ? -8.604 12.326 -19.276 1.00 93.31 117 PRO A CA 1
ATOM 943 C C . PRO A 1 117 ? -7.817 12.166 -20.581 1.00 93.31 117 PRO A C 1
ATOM 945 O O . PRO A 1 117 ? -8.342 11.651 -21.561 1.00 93.31 117 PRO A O 1
ATOM 948 N N . ASN A 1 118 ? -6.546 12.569 -20.611 1.00 93.25 118 ASN A N 1
ATOM 949 C CA . ASN A 1 118 ? -5.716 12.477 -21.814 1.00 93.25 118 ASN A CA 1
ATOM 950 C C . ASN A 1 118 ? -5.396 11.023 -22.202 1.00 93.25 118 ASN A C 1
ATOM 952 O O . ASN A 1 118 ? -5.373 10.703 -23.389 1.00 93.25 118 ASN A O 1
ATOM 956 N N . PHE A 1 119 ? -5.198 10.131 -21.227 1.00 92.19 119 PHE A N 1
ATOM 957 C CA . PHE A 1 119 ? -4.999 8.706 -21.504 1.00 92.19 119 PHE A CA 1
ATOM 958 C C . PHE A 1 119 ? -6.305 8.034 -21.944 1.00 92.19 119 PHE A C 1
ATOM 960 O O . PHE A 1 119 ? -6.278 7.203 -22.854 1.00 92.19 119 PHE A O 1
ATOM 967 N N . HIS A 1 120 ? -7.447 8.419 -21.360 1.00 93.44 120 HIS A N 1
ATOM 968 C CA . HIS A 1 120 ? -8.763 7.958 -21.819 1.00 93.44 120 HIS A CA 1
ATOM 969 C C . HIS A 1 120 ? -9.006 8.361 -23.274 1.00 93.44 120 HIS A C 1
ATOM 971 O O . HIS A 1 120 ? -9.299 7.506 -24.107 1.00 93.44 120 HIS A O 1
ATOM 977 N N . HIS A 1 121 ? -8.780 9.634 -23.597 1.00 94.00 121 HIS A N 1
ATOM 978 C CA . HIS A 1 121 ? -8.960 10.157 -24.944 1.00 94.00 121 HIS A CA 1
ATOM 979 C C . HIS A 1 121 ? -8.063 9.449 -25.972 1.00 94.00 121 HIS A C 1
ATOM 981 O O . HIS A 1 121 ? -8.523 9.050 -27.040 1.00 94.00 121 HIS A O 1
ATOM 987 N N . ALA A 1 122 ? -6.792 9.206 -25.635 1.00 92.50 122 ALA A N 1
ATOM 988 C CA . ALA A 1 122 ? -5.897 8.431 -26.493 1.00 92.50 122 ALA A CA 1
ATOM 989 C C . ALA A 1 122 ? -6.429 7.005 -26.744 1.00 92.50 122 ALA A C 1
ATOM 991 O O . ALA A 1 122 ? -6.442 6.540 -27.886 1.00 92.50 122 ALA A O 1
ATOM 992 N N . CYS A 1 123 ? -6.928 6.325 -25.704 1.00 92.75 123 CYS A N 1
ATOM 993 C CA . CYS A 1 123 ? -7.547 5.003 -25.844 1.00 92.75 123 CYS A CA 1
ATOM 994 C C . CYS A 1 123 ? -8.799 5.034 -26.734 1.00 92.75 123 CYS A C 1
ATOM 996 O O . CYS A 1 123 ? -9.013 4.110 -27.519 1.00 92.75 123 CYS A O 1
ATOM 998 N N . GLU A 1 124 ? -9.626 6.074 -26.627 1.00 94.88 124 GLU A N 1
ATOM 999 C CA . GLU A 1 124 ? -10.823 6.251 -27.455 1.00 94.88 124 GLU A CA 1
ATOM 1000 C C . GLU A 1 124 ? -10.471 6.424 -28.933 1.00 94.88 124 GLU A C 1
ATOM 1002 O O . GLU A 1 124 ? -11.090 5.786 -29.785 1.00 94.88 124 GLU A O 1
ATOM 1007 N N . LEU A 1 125 ? -9.457 7.231 -29.254 1.00 95.50 125 LEU A N 1
ATOM 1008 C CA . LEU A 1 125 ? -8.994 7.411 -30.633 1.00 95.50 125 LEU A CA 1
ATOM 1009 C C . LEU A 1 125 ? -8.524 6.085 -31.244 1.00 95.50 125 LEU A C 1
ATOM 1011 O O . LEU A 1 125 ? -8.886 5.762 -32.377 1.00 95.50 125 LEU A O 1
ATOM 1015 N N . VAL A 1 126 ? -7.765 5.299 -30.477 1.00 94.75 126 VAL A N 1
ATOM 1016 C CA . VAL A 1 126 ? -7.298 3.968 -30.887 1.00 94.75 126 VAL A CA 1
ATOM 1017 C C . VAL A 1 126 ? -8.478 3.026 -31.131 1.00 94.75 126 VAL A C 1
ATOM 1019 O O . VAL A 1 126 ? -8.587 2.441 -32.207 1.00 94.75 126 VAL A O 1
ATOM 1022 N N . ARG A 1 127 ? -9.384 2.890 -30.155 1.00 94.19 127 ARG A N 1
ATOM 1023 C CA . ARG A 1 127 ? -10.513 1.944 -30.215 1.00 94.19 127 ARG A CA 1
ATOM 1024 C C . ARG A 1 127 ? -11.504 2.267 -31.330 1.00 94.19 127 ARG A C 1
ATOM 1026 O O . ARG A 1 127 ? -12.042 1.351 -31.937 1.00 94.19 127 ARG A O 1
ATOM 1033 N N . ASN A 1 128 ? -11.701 3.549 -31.634 1.00 97.00 128 ASN A N 1
ATOM 1034 C CA . ASN A 1 128 ? -12.560 4.000 -32.731 1.00 97.00 128 ASN A CA 1
ATOM 1035 C C . ASN A 1 128 ? -11.858 3.981 -34.104 1.00 97.00 128 ASN A C 1
ATOM 1037 O O . ASN A 1 128 ? -12.364 4.563 -35.062 1.00 97.00 128 ASN A O 1
ATOM 1041 N N . GLY A 1 129 ? -10.670 3.374 -34.211 1.00 95.62 129 GLY A N 1
ATOM 1042 C CA . GLY A 1 129 ? -9.945 3.226 -35.474 1.00 95.62 129 GLY 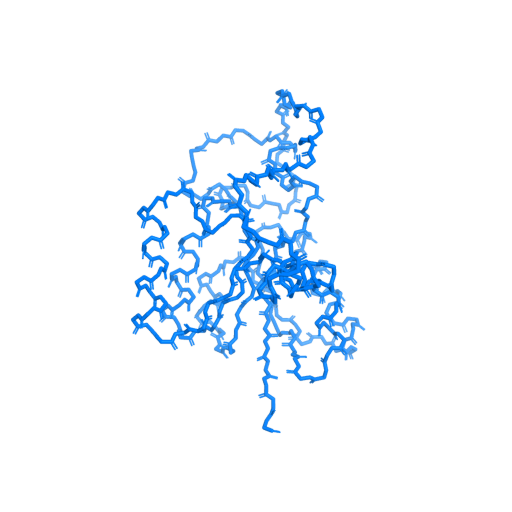A CA 1
ATOM 1043 C C . GLY A 1 129 ? -9.428 4.540 -36.065 1.00 95.62 129 GLY A C 1
ATOM 1044 O O . GLY A 1 129 ? -9.021 4.569 -37.225 1.00 95.62 129 GLY A O 1
ATOM 1045 N N . ARG A 1 130 ? -9.405 5.633 -35.290 1.00 96.88 130 ARG A N 1
ATOM 1046 C CA . ARG A 1 130 ? -9.025 6.973 -35.777 1.00 96.88 130 ARG A CA 1
ATOM 1047 C C . ARG A 1 130 ? -7.562 7.064 -36.205 1.00 96.88 130 ARG A C 1
ATOM 1049 O O . ARG A 1 130 ? -7.218 7.961 -36.964 1.00 96.88 130 ARG A O 1
ATOM 1056 N N . LEU A 1 131 ? -6.725 6.143 -35.725 1.00 93.25 131 LEU A N 1
ATOM 1057 C CA . LEU A 1 131 ? -5.297 6.047 -36.046 1.00 93.25 131 LEU A CA 1
ATOM 1058 C C . LEU A 1 131 ? -4.984 4.981 -37.114 1.00 93.25 131 LEU A C 1
ATOM 1060 O O . LEU A 1 131 ? -3.822 4.790 -37.461 1.00 93.25 131 LEU A O 1
ATOM 1064 N N . GLY A 1 132 ? -5.995 4.275 -37.638 1.00 95.06 132 GLY A N 1
ATOM 1065 C CA . GLY A 1 132 ? -5.795 3.161 -38.567 1.00 95.06 132 GLY A CA 1
ATOM 1066 C C . GLY A 1 132 ? -5.114 1.945 -37.922 1.00 95.06 132 GLY A C 1
ATOM 1067 O O . GLY A 1 132 ? -5.257 1.689 -36.725 1.00 95.06 132 GLY A O 1
ATOM 1068 N N . LYS A 1 133 ? -4.383 1.160 -38.725 1.00 95.38 133 LYS A N 1
ATOM 1069 C CA . LYS A 1 133 ? -3.654 -0.026 -38.252 1.00 95.38 133 LYS A CA 1
ATOM 1070 C C . LYS A 1 133 ? -2.368 0.394 -37.538 1.00 95.38 133 LYS A C 1
ATOM 1072 O O . LYS A 1 133 ? -1.415 0.826 -38.180 1.00 95.38 133 LYS A O 1
ATOM 1077 N N . ILE A 1 134 ? -2.326 0.199 -36.224 1.00 93.69 134 ILE A N 1
ATOM 1078 C CA . ILE A 1 134 ? -1.129 0.442 -35.411 1.00 93.69 134 ILE A CA 1
ATOM 1079 C C . ILE A 1 134 ? -0.081 -0.633 -35.722 1.00 93.69 134 ILE A C 1
ATOM 1081 O O . ILE A 1 134 ? -0.360 -1.827 -35.617 1.00 93.69 134 ILE A O 1
ATOM 1085 N N . THR A 1 135 ? 1.125 -0.212 -36.103 1.00 96.44 135 THR A N 1
ATOM 1086 C CA . THR A 1 135 ? 2.266 -1.101 -36.396 1.00 96.44 135 THR A CA 1
ATOM 1087 C C . THR A 1 135 ? 3.383 -1.004 -35.360 1.00 96.44 135 THR A C 1
ATOM 1089 O O . THR A 1 135 ? 4.191 -1.923 -35.256 1.00 96.44 135 THR A O 1
ATOM 1092 N N . TYR A 1 136 ? 3.428 0.084 -34.586 1.00 95.12 136 TYR A N 1
ATOM 1093 C CA . TYR A 1 136 ? 4.474 0.362 -33.608 1.00 95.12 136 TYR A CA 1
ATOM 1094 C C . TYR A 1 136 ? 3.936 1.236 -32.471 1.00 95.12 136 TYR A C 1
ATOM 1096 O O . TYR A 1 136 ? 3.129 2.136 -32.704 1.00 95.12 136 TYR A O 1
ATOM 1104 N N . VAL A 1 137 ? 4.390 0.963 -31.248 1.00 92.19 137 VAL A N 1
ATOM 1105 C CA . VAL A 1 137 ? 4.116 1.769 -30.054 1.00 92.19 137 VAL A CA 1
ATOM 1106 C C . VAL A 1 137 ? 5.413 1.888 -29.268 1.00 92.19 137 VAL A C 1
ATOM 1108 O O . VAL A 1 137 ? 6.032 0.877 -28.940 1.00 92.19 137 VAL A O 1
ATOM 1111 N N . GLU A 1 138 ? 5.791 3.117 -28.939 1.00 91.50 138 GLU A N 1
ATOM 1112 C CA . GLU A 1 138 ? 6.913 3.421 -28.056 1.00 91.50 138 GLU A CA 1
ATOM 1113 C C . GLU A 1 138 ? 6.383 3.947 -26.725 1.00 91.50 138 GLU A C 1
ATOM 1115 O O . GLU A 1 138 ? 5.487 4.792 -26.687 1.00 91.50 138 GLU A O 1
ATOM 1120 N N . VAL A 1 139 ? 6.930 3.437 -25.623 1.00 86.38 139 VAL A N 1
ATOM 1121 C CA . VAL A 1 139 ? 6.577 3.877 -24.274 1.00 86.38 139 VAL A CA 1
ATOM 1122 C C . VAL A 1 139 ? 7.861 4.220 -23.539 1.00 86.38 139 VAL A C 1
ATOM 1124 O O . VAL A 1 139 ? 8.702 3.354 -23.310 1.00 86.38 139 VAL A O 1
ATOM 1127 N N . GLY A 1 140 ? 7.992 5.486 -23.153 1.00 80.12 140 GLY A N 1
ATOM 1128 C CA . GLY A 1 140 ? 9.072 5.972 -22.307 1.00 80.12 140 GLY A CA 1
ATOM 1129 C C . GLY A 1 140 ? 8.559 6.303 -20.911 1.00 80.12 140 GLY A C 1
ATOM 1130 O O . GLY A 1 140 ? 7.480 6.875 -20.751 1.00 80.12 140 GLY A O 1
ATOM 1131 N N . LEU A 1 141 ? 9.348 5.974 -19.895 1.00 73.50 141 LEU A N 1
ATOM 1132 C CA . LEU A 1 141 ? 9.270 6.677 -18.618 1.00 73.50 141 LEU A CA 1
ATOM 1133 C C . LEU A 1 141 ? 10.137 7.939 -18.744 1.00 73.50 141 LEU A C 1
ATOM 1135 O O . LEU A 1 141 ? 11.145 7.882 -19.455 1.00 73.50 141 LEU A O 1
ATOM 1139 N N . PRO A 1 142 ? 9.790 9.061 -18.079 1.00 69.12 142 PRO A N 1
ATOM 1140 C CA . PRO A 1 142 ? 10.739 10.159 -17.914 1.00 69.12 142 PRO A CA 1
ATOM 1141 C C . PRO A 1 142 ? 12.065 9.571 -17.432 1.00 69.12 142 PRO A C 1
ATOM 1143 O O . PRO A 1 142 ? 12.047 8.597 -16.667 1.00 69.12 142 PRO A O 1
ATOM 1146 N N . ASP A 1 143 ? 13.193 10.117 -17.890 1.00 56.81 143 ASP A N 1
ATOM 1147 C CA . ASP A 1 143 ? 14.490 9.706 -17.367 1.00 56.81 143 ASP A CA 1
ATOM 1148 C C . ASP A 1 143 ? 14.385 9.705 -15.837 1.00 56.81 143 ASP A C 1
ATOM 1150 O O . ASP A 1 143 ? 13.821 10.623 -15.243 1.00 56.81 143 ASP A O 1
ATOM 1154 N N . GLY A 1 144 ? 14.792 8.616 -15.182 1.00 56.62 144 GLY A N 1
ATOM 1155 C CA . GLY A 1 144 ? 14.600 8.410 -13.739 1.00 56.62 144 GLY A CA 1
ATOM 1156 C C . GLY A 1 144 ? 15.402 9.382 -12.858 1.00 56.62 144 GLY A C 1
ATOM 1157 O O . GLY A 1 144 ? 15.845 9.007 -11.774 1.00 56.62 144 GLY A O 1
ATOM 1158 N N . GLY A 1 145 ? 15.639 10.604 -13.335 1.00 59.16 145 GLY A N 1
ATOM 1159 C CA . GLY A 1 145 ? 16.616 11.555 -12.863 1.00 59.16 145 GLY A CA 1
ATOM 1160 C C . GLY A 1 145 ? 18.043 11.046 -13.038 1.00 59.16 145 GLY A C 1
ATOM 1161 O O . GLY A 1 145 ? 18.321 9.965 -13.563 1.00 59.16 145 GLY A O 1
ATOM 1162 N N . LYS A 1 146 ? 18.983 11.835 -12.515 1.00 61.66 146 LYS A N 1
ATOM 1163 C CA . LYS A 1 146 ? 20.346 11.361 -12.261 1.00 61.66 146 LYS A CA 1
ATOM 1164 C C . LYS A 1 146 ? 20.284 10.171 -11.304 1.00 61.66 146 LYS A C 1
ATOM 1166 O O . LYS A 1 146 ? 19.553 10.222 -10.314 1.00 61.66 146 LYS A O 1
ATOM 1171 N N . SER A 1 147 ? 21.114 9.156 -11.560 1.00 65.38 147 SER A N 1
ATOM 1172 C CA . SER A 1 147 ? 21.341 8.053 -10.621 1.00 65.38 147 SER A CA 1
ATOM 1173 C C . SER A 1 147 ? 21.485 8.594 -9.198 1.00 65.38 147 SER A C 1
ATOM 1175 O O . SER A 1 147 ? 22.212 9.562 -8.954 1.00 65.38 147 SER A O 1
ATOM 1177 N N . ILE A 1 148 ? 20.814 7.952 -8.240 1.00 66.50 148 ILE A N 1
ATOM 1178 C CA . ILE A 1 148 ? 20.934 8.303 -6.820 1.00 66.50 148 ILE A CA 1
ATOM 1179 C C . ILE A 1 148 ? 22.353 8.069 -6.273 1.00 66.50 148 ILE A C 1
ATOM 1181 O O . ILE A 1 148 ? 22.636 8.464 -5.138 1.00 66.50 148 ILE A O 1
ATOM 1185 N N . GLY A 1 149 ? 23.235 7.471 -7.085 1.00 75.44 149 GLY A N 1
ATOM 1186 C CA . GLY A 1 149 ? 24.600 7.116 -6.738 1.00 75.44 149 GLY A CA 1
ATOM 1187 C C . GLY A 1 149 ? 24.625 6.080 -5.623 1.00 75.44 149 GLY A C 1
ATOM 1188 O O . GLY A 1 149 ? 23.682 5.309 -5.447 1.00 75.44 149 GLY A O 1
ATOM 1189 N N . THR A 1 150 ? 25.692 6.109 -4.831 1.00 78.88 150 THR A N 1
ATOM 1190 C CA . THR A 1 150 ? 25.790 5.354 -3.580 1.00 78.88 150 THR A CA 1
ATOM 1191 C C . THR A 1 150 ? 25.666 6.344 -2.426 1.00 78.88 150 THR A C 1
ATOM 1193 O O . THR A 1 150 ? 26.656 6.981 -2.068 1.00 78.88 150 THR A O 1
ATOM 1196 N N . PRO A 1 151 ? 24.468 6.527 -1.845 1.00 81.44 151 PRO A N 1
ATOM 1197 C CA . PRO A 1 151 ? 24.292 7.456 -0.738 1.00 81.44 151 PRO A CA 1
ATOM 1198 C C . PRO A 1 151 ? 25.153 7.032 0.462 1.00 81.44 151 PRO A C 1
ATOM 1200 O O . PRO A 1 151 ? 25.335 5.823 0.671 1.00 81.44 151 PRO A O 1
ATOM 1203 N N . PRO A 1 152 ? 25.648 7.993 1.264 1.00 86.44 152 PRO A N 1
ATOM 1204 C CA . PRO A 1 152 ? 26.417 7.676 2.456 1.00 86.44 152 PRO A CA 1
ATOM 1205 C C . PRO A 1 152 ? 25.555 6.905 3.458 1.00 86.44 152 PRO A C 1
ATOM 1207 O O . PRO A 1 152 ? 24.336 7.096 3.541 1.00 86.44 152 PRO A O 1
ATOM 1210 N N . VAL A 1 153 ? 26.212 6.030 4.217 1.00 90.75 153 VAL A N 1
ATOM 1211 C CA . VAL A 1 153 ? 25.603 5.394 5.385 1.00 90.75 153 VAL A CA 1
ATOM 1212 C C . VAL A 1 153 ? 25.372 6.463 6.447 1.00 90.75 153 VAL A C 1
ATOM 1214 O O . VAL A 1 153 ? 26.215 7.332 6.658 1.00 90.75 153 VAL A O 1
ATOM 1217 N N . MET A 1 154 ? 24.212 6.413 7.087 1.00 91.19 154 MET A N 1
ATOM 1218 C CA . MET A 1 154 ? 23.795 7.355 8.118 1.00 91.19 154 MET A CA 1
ATOM 1219 C C . MET A 1 154 ? 23.185 6.595 9.300 1.00 91.19 154 MET A C 1
ATOM 1221 O O . MET A 1 154 ? 22.719 5.468 9.109 1.00 91.19 154 MET A O 1
ATOM 1225 N N . PRO A 1 155 ? 23.138 7.196 10.502 1.00 93.00 155 PRO A N 1
ATOM 1226 C CA . PRO A 1 155 ? 22.340 6.649 11.591 1.00 93.00 155 PRO A CA 1
ATOM 1227 C C . PRO A 1 155 ? 20.861 6.585 11.192 1.00 93.00 155 PRO A C 1
ATOM 1229 O O . PRO A 1 155 ? 20.368 7.436 10.442 1.00 93.00 155 PRO A O 1
ATOM 1232 N N . VAL A 1 156 ? 20.169 5.562 11.693 1.00 93.38 156 VAL A N 1
ATOM 1233 C CA . VAL A 1 156 ? 18.714 5.435 11.558 1.00 93.38 156 VAL A CA 1
ATOM 1234 C C . VAL A 1 156 ? 18.064 6.652 12.234 1.00 93.38 156 VAL A C 1
ATOM 1236 O O . VAL A 1 156 ? 18.443 6.979 13.359 1.00 93.38 156 VAL A O 1
ATOM 1239 N N . PRO A 1 157 ? 17.128 7.356 11.573 1.00 92.00 157 PRO A N 1
ATOM 1240 C CA . PRO A 1 157 ? 16.412 8.462 12.190 1.00 92.00 157 PRO A CA 1
ATOM 1241 C C . PRO A 1 157 ? 15.607 7.995 13.402 1.00 92.00 157 PRO A C 1
ATOM 1243 O O . PRO A 1 157 ? 14.983 6.939 13.371 1.00 92.00 157 PRO A O 1
ATOM 1246 N N . GLU A 1 158 ? 15.561 8.825 14.438 1.00 94.00 158 GLU A N 1
ATOM 1247 C CA . GLU A 1 158 ? 14.675 8.606 15.581 1.00 94.00 158 GLU A CA 1
ATOM 1248 C C . GLU A 1 158 ? 13.210 8.486 15.129 1.00 94.00 158 GLU A C 1
ATOM 1250 O O . GLU A 1 158 ? 12.742 9.315 14.331 1.00 94.00 158 GLU A O 1
ATOM 1255 N N . GLY A 1 159 ? 12.519 7.471 15.656 1.00 91.69 159 GLY A N 1
ATOM 1256 C CA . GLY A 1 159 ? 11.127 7.132 15.346 1.00 91.69 159 GLY A CA 1
ATOM 1257 C C . GLY A 1 159 ? 10.940 6.155 14.178 1.00 91.69 159 GLY A C 1
ATOM 1258 O O . GLY A 1 159 ? 9.815 5.736 13.934 1.00 91.69 159 GLY A O 1
ATOM 1259 N N . LEU A 1 160 ? 12.002 5.779 13.451 1.00 93.31 160 LEU A N 1
ATOM 1260 C CA . LEU A 1 160 ? 11.931 4.769 12.389 1.00 93.31 160 LEU A CA 1
ATOM 1261 C C . LEU A 1 160 ? 12.378 3.400 12.913 1.00 93.31 160 LEU A C 1
ATOM 1263 O O . LEU A 1 160 ? 13.566 3.207 13.186 1.00 93.31 160 LEU A O 1
ATOM 1267 N N . ASP A 1 161 ? 11.468 2.423 12.952 1.00 94.19 161 ASP A N 1
ATOM 1268 C CA . ASP A 1 161 ? 11.863 1.024 13.146 1.00 94.19 161 ASP A CA 1
ATOM 1269 C C . ASP A 1 161 ? 12.507 0.488 11.862 1.00 94.19 161 ASP A C 1
ATOM 1271 O O . ASP A 1 161 ? 11.851 0.028 10.925 1.00 94.19 161 ASP A O 1
ATOM 1275 N N . TRP A 1 162 ? 13.835 0.571 11.806 1.00 92.69 162 TRP A N 1
ATOM 1276 C CA . TRP A 1 162 ? 14.597 0.128 10.644 1.00 92.69 162 TRP A CA 1
ATOM 1277 C C . TRP A 1 162 ? 14.586 -1.388 10.453 1.00 92.69 162 TRP A C 1
ATOM 1279 O O . TRP A 1 162 ? 14.628 -1.855 9.314 1.00 92.69 162 TRP A O 1
ATOM 1289 N N . ASN A 1 163 ? 14.518 -2.160 11.537 1.00 94.19 163 ASN A N 1
ATOM 1290 C CA . ASN A 1 163 ? 14.499 -3.616 11.439 1.00 94.19 163 ASN A CA 1
ATOM 1291 C C . ASN A 1 163 ? 13.173 -4.076 10.835 1.00 94.19 163 ASN A C 1
ATOM 1293 O O . ASN A 1 163 ? 13.172 -4.888 9.908 1.00 94.19 163 ASN A O 1
ATOM 1297 N N . PHE A 1 164 ? 12.060 -3.493 11.282 1.00 94.38 164 PHE A N 1
ATOM 1298 C CA . PHE A 1 164 ?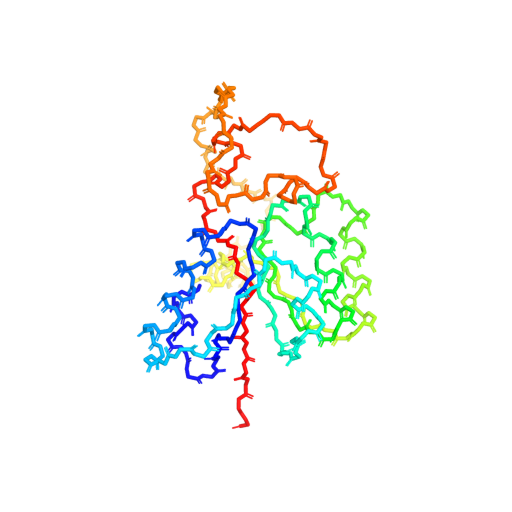 10.753 -3.762 10.700 1.00 94.38 164 PHE A CA 1
ATOM 1299 C C . PHE A 1 164 ? 10.641 -3.176 9.284 1.00 94.38 164 PHE A C 1
ATOM 1301 O O . PHE A 1 164 ? 10.180 -3.848 8.364 1.00 94.38 164 PHE A O 1
ATOM 1308 N N . TRP A 1 165 ? 11.174 -1.977 9.033 1.00 92.31 165 TRP A N 1
ATOM 1309 C CA . TRP A 1 165 ? 11.232 -1.423 7.678 1.00 92.31 165 TRP A CA 1
ATOM 1310 C C . TRP A 1 165 ? 11.917 -2.376 6.689 1.00 92.31 165 TRP A C 1
ATOM 1312 O O . TRP A 1 165 ? 11.421 -2.562 5.576 1.00 92.31 165 TRP A O 1
ATOM 1322 N N . LEU A 1 166 ? 13.039 -2.995 7.073 1.00 90.94 166 LEU A N 1
ATOM 1323 C CA . LEU A 1 166 ? 13.727 -3.994 6.252 1.00 90.94 166 LEU A CA 1
ATOM 1324 C C . LEU A 1 166 ? 12.910 -5.278 6.107 1.00 90.94 166 LEU A C 1
ATOM 1326 O O . LEU A 1 166 ? 12.731 -5.752 4.985 1.00 90.94 166 LEU A O 1
ATOM 1330 N N . GLY A 1 167 ? 12.400 -5.821 7.212 1.00 91.00 167 GLY A N 1
ATOM 1331 C CA . GLY A 1 167 ? 11.537 -6.992 7.186 1.00 91.00 167 GLY A CA 1
ATOM 1332 C C . GLY A 1 167 ? 12.165 -8.191 6.473 1.00 91.00 167 GLY A C 1
ATOM 1333 O O . GLY A 1 167 ? 13.213 -8.664 6.907 1.00 91.00 167 GLY A O 1
ATOM 1334 N N . PRO A 1 168 ? 11.566 -8.691 5.373 1.00 90.88 168 PRO A N 1
ATOM 1335 C CA . PRO A 1 168 ? 12.116 -9.811 4.606 1.00 90.88 168 PRO A CA 1
ATOM 1336 C C . PRO A 1 168 ? 13.338 -9.439 3.749 1.00 90.88 168 PRO A C 1
ATOM 1338 O O . PRO A 1 168 ? 13.957 -10.319 3.147 1.00 90.88 168 PRO A O 1
ATOM 1341 N N . ALA A 1 169 ? 13.671 -8.152 3.617 1.00 89.81 169 ALA A N 1
ATOM 1342 C CA . ALA A 1 169 ? 14.824 -7.725 2.838 1.00 89.81 169 ALA A CA 1
ATOM 1343 C C . ALA A 1 169 ? 16.144 -8.039 3.571 1.00 89.81 169 ALA A C 1
ATOM 1345 O O . ALA A 1 169 ? 16.190 -8.010 4.801 1.00 89.81 169 ALA A O 1
ATOM 1346 N N . PRO A 1 170 ? 17.254 -8.267 2.840 1.00 89.88 170 PRO A N 1
ATOM 1347 C CA . PRO A 1 170 ? 18.561 -8.449 3.458 1.00 89.88 170 PRO A CA 1
ATOM 1348 C C . PRO A 1 170 ? 18.943 -7.280 4.370 1.00 89.88 170 PRO A C 1
ATOM 1350 O O . PRO A 1 170 ? 18.747 -6.109 4.019 1.00 89.88 170 PRO A O 1
ATOM 1353 N N . THR A 1 171 ? 19.556 -7.602 5.510 1.00 91.50 171 THR A N 1
ATOM 1354 C CA . THR A 1 171 ? 20.050 -6.604 6.458 1.00 91.50 171 THR A CA 1
ATOM 1355 C C . THR A 1 171 ? 21.020 -5.648 5.776 1.00 91.50 171 THR A C 1
ATOM 1357 O O . THR A 1 171 ? 21.969 -6.059 5.107 1.00 91.50 171 THR A O 1
ATOM 1360 N N . ARG A 1 172 ? 20.795 -4.346 5.956 1.00 88.94 172 ARG A N 1
ATOM 1361 C CA . ARG A 1 172 ? 21.649 -3.296 5.391 1.00 88.94 172 ARG A CA 1
ATOM 1362 C C . ARG A 1 172 ? 21.671 -2.067 6.285 1.00 88.94 172 ARG A C 1
ATOM 1364 O O . ARG A 1 172 ? 20.680 -1.744 6.937 1.00 88.94 172 ARG A O 1
ATOM 1371 N N . SER A 1 173 ? 22.788 -1.346 6.270 1.00 90.75 173 SER A N 1
ATOM 1372 C CA . SER A 1 173 ? 22.897 -0.063 6.963 1.00 90.75 173 SER A CA 1
ATOM 1373 C C . SER A 1 173 ? 21.961 0.978 6.346 1.00 90.75 173 SER A C 1
ATOM 1375 O O . SER A 1 173 ? 21.742 0.995 5.129 1.00 90.75 173 SER A 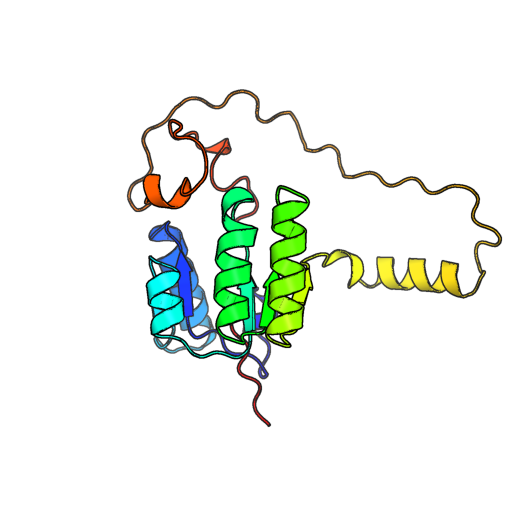O 1
ATOM 1377 N N . TYR A 1 174 ? 21.434 1.870 7.184 1.00 88.12 174 TYR A N 1
ATOM 1378 C CA . TYR A 1 174 ? 20.538 2.927 6.736 1.00 88.12 174 TYR A CA 1
ATOM 1379 C C . TYR A 1 174 ? 21.241 3.910 5.794 1.00 88.12 174 TYR A C 1
ATOM 1381 O O . TYR A 1 174 ? 22.368 4.356 6.019 1.00 88.12 174 TYR A O 1
ATOM 1389 N N . LYS A 1 175 ? 20.539 4.253 4.713 1.00 84.62 175 LYS A N 1
ATOM 1390 C CA . LYS A 1 175 ? 20.944 5.242 3.712 1.00 84.62 175 LYS A CA 1
ATOM 1391 C C . LYS A 1 175 ? 19.726 6.093 3.386 1.00 84.62 175 LYS A C 1
ATOM 1393 O O . LYS A 1 175 ? 18.738 5.559 2.889 1.00 84.62 175 LYS A O 1
ATOM 1398 N N . ARG A 1 176 ? 19.801 7.414 3.591 1.00 78.81 176 ARG A N 1
ATOM 1399 C CA . ARG A 1 176 ? 18.642 8.318 3.438 1.00 78.81 176 ARG A CA 1
ATOM 1400 C C . ARG A 1 176 ? 17.946 8.196 2.083 1.00 78.81 176 ARG A C 1
ATOM 1402 O O . ARG A 1 176 ? 16.739 8.077 2.048 1.00 78.81 176 ARG A O 1
ATOM 1409 N N . LYS A 1 177 ? 18.676 8.186 0.963 1.00 70.19 177 LYS A N 1
ATOM 1410 C CA . LYS A 1 177 ? 18.064 8.029 -0.377 1.00 70.19 177 LYS A CA 1
ATOM 1411 C C . LYS A 1 177 ? 17.662 6.582 -0.714 1.00 70.19 177 LYS A C 1
ATOM 1413 O O . LYS A 1 177 ? 17.121 6.354 -1.782 1.00 70.19 177 LYS A O 1
ATOM 1418 N N . GLY A 1 178 ? 17.946 5.610 0.154 1.00 59.22 178 GLY A N 1
ATOM 1419 C CA . GLY A 1 178 ? 17.461 4.227 0.051 1.00 59.22 178 GLY A CA 1
ATOM 1420 C C . GLY A 1 178 ? 16.205 3.958 0.889 1.00 59.22 178 GLY A C 1
ATOM 1421 O O . GLY A 1 178 ? 15.719 2.827 0.904 1.00 59.22 178 GLY A O 1
ATOM 1422 N N . CYS A 1 179 ? 15.706 4.984 1.588 1.00 58.19 179 CYS A N 1
ATOM 1423 C CA . CYS A 1 179 ? 14.510 4.978 2.417 1.00 58.19 179 CYS A CA 1
ATOM 1424 C C . CYS A 1 179 ? 13.625 6.169 2.005 1.00 58.19 179 CYS A C 1
ATOM 1426 O O . CYS A 1 179 ? 14.117 7.286 1.872 1.00 58.19 179 CYS A O 1
ATOM 1428 N N . HIS A 1 180 ? 12.334 5.945 1.751 1.00 62.44 180 HIS A N 1
ATOM 1429 C CA . HIS A 1 180 ? 11.381 6.998 1.364 1.00 62.44 180 HIS A CA 1
ATOM 1430 C C . HIS A 1 180 ? 11.798 7.893 0.170 1.00 62.44 180 HIS A C 1
ATOM 1432 O O . HIS A 1 180 ? 11.735 9.120 0.261 1.00 62.44 180 HIS A O 1
ATOM 1438 N N . LEU A 1 181 ? 12.213 7.288 -0.952 1.00 49.31 181 LEU A N 1
ATOM 1439 C CA . LEU A 1 181 ? 12.637 7.923 -2.218 1.00 49.31 181 LEU A CA 1
ATOM 1440 C C . LEU A 1 181 ? 11.650 8.969 -2.784 1.00 49.31 181 LEU A C 1
ATOM 1442 O O . LEU A 1 181 ? 10.988 8.699 -3.774 1.00 49.31 181 LEU A O 1
ATOM 1446 N N . GLY A 1 182 ? 11.533 10.166 -2.198 1.00 33.47 182 GLY A N 1
ATOM 1447 C CA . GLY A 1 182 ? 10.795 11.331 -2.728 1.00 33.47 182 GLY A CA 1
ATOM 1448 C C . GLY A 1 182 ? 9.276 11.171 -2.938 1.00 33.47 182 GLY A C 1
ATOM 1449 O O . GLY A 1 182 ? 8.550 12.155 -2.875 1.00 33.47 182 GLY A O 1
ATOM 1450 N N . CYS A 1 183 ? 8.772 9.952 -3.116 1.00 25.95 183 CYS A N 1
ATOM 1451 C CA . CYS A 1 183 ? 7.380 9.552 -3.172 1.00 25.95 183 CYS A CA 1
ATOM 1452 C C . CYS A 1 183 ? 7.035 8.999 -1.796 1.00 25.95 183 CYS A C 1
ATOM 1454 O O . CYS A 1 183 ? 7.375 7.876 -1.433 1.00 25.95 183 CYS A O 1
ATOM 1456 N N . SER A 1 184 ? 6.453 9.870 -0.984 1.00 28.73 184 SER A N 1
ATOM 1457 C CA . SER A 1 184 ? 6.103 9.585 0.397 1.00 28.73 184 SER A CA 1
ATOM 1458 C C . SER A 1 184 ? 4.629 9.254 0.477 1.00 28.73 184 SER A C 1
ATOM 1460 O O . SER A 1 184 ? 3.841 10.139 0.779 1.00 28.73 184 SER A O 1
ATOM 1462 N N . PHE A 1 185 ? 4.262 8.002 0.233 1.00 31.00 185 PHE A N 1
ATOM 1463 C CA . PHE A 1 185 ? 2.943 7.519 0.612 1.00 31.00 185 PHE A CA 1
ATOM 1464 C C . PHE A 1 185 ? 3.114 6.138 1.226 1.00 31.00 185 PHE A C 1
ATOM 1466 O O . PHE A 1 185 ? 3.719 5.286 0.600 1.00 31.00 185 PHE A O 1
ATOM 1473 N N . PHE A 1 186 ? 2.661 5.999 2.468 1.00 34.06 186 PHE A N 1
ATOM 1474 C CA . PHE A 1 186 ? 2.471 4.767 3.221 1.00 34.06 186 PHE A CA 1
ATOM 1475 C C . PHE A 1 186 ? 1.158 4.995 3.959 1.00 34.06 186 PHE A C 1
ATOM 1477 O O . PHE A 1 186 ? 1.091 5.820 4.865 1.00 34.06 186 PHE A O 1
ATOM 1484 N N . PHE A 1 187 ? 0.075 4.434 3.432 1.00 34.47 187 PHE A N 1
ATOM 1485 C CA . PHE A 1 187 ? -1.273 4.702 3.920 1.00 34.47 187 PHE A CA 1
ATOM 1486 C C . PHE A 1 187 ? -2.105 3.457 3.721 1.00 34.47 187 PHE A C 1
ATOM 1488 O O . PHE A 1 187 ? -2.503 3.212 2.593 1.00 34.47 187 PHE A O 1
ATOM 1495 N N . CYS A 1 188 ? -2.415 2.746 4.801 1.00 31.09 188 CYS A N 1
ATOM 1496 C CA . CYS A 1 188 ? -3.608 1.912 4.859 1.00 31.09 188 CYS A CA 1
ATOM 1497 C C . CYS A 1 188 ? -4.840 2.827 4.866 1.00 31.09 188 CYS A C 1
ATOM 1499 O O . CYS A 1 188 ? -5.178 3.409 5.886 1.00 31.09 188 CYS A O 1
ATOM 1501 N N . GLN A 1 189 ? -5.433 3.065 3.697 1.00 31.28 189 GLN A N 1
ATOM 1502 C CA . GLN A 1 189 ? -6.590 3.953 3.517 1.00 31.28 189 GLN A CA 1
ATOM 1503 C C . GLN A 1 189 ? -7.907 3.182 3.473 1.00 31.28 189 GLN A C 1
ATOM 1505 O O . GLN A 1 189 ? -7.996 2.254 2.686 1.00 31.28 189 GLN A O 1
ATOM 1510 N N . PHE A 1 190 ? -8.932 3.671 4.175 1.00 38.88 190 PHE A N 1
ATOM 1511 C CA . PHE A 1 190 ? -10.236 3.016 4.289 1.00 38.88 190 PHE A CA 1
ATOM 1512 C C . PHE A 1 190 ? -11.397 3.770 3.653 1.00 38.88 190 PHE A C 1
ATOM 1514 O O . PHE A 1 190 ? -11.387 4.998 3.573 1.00 38.88 190 PHE A O 1
ATOM 1521 N N . PHE A 1 191 ? -12.372 3.003 3.160 1.00 28.64 191 PHE A N 1
ATOM 1522 C CA . PHE A 1 191 ? -13.575 3.470 2.476 1.00 28.64 191 PHE A CA 1
ATOM 1523 C C . PHE A 1 191 ? -14.807 2.848 3.121 1.00 28.64 191 PHE A C 1
ATOM 1525 O O . PHE A 1 191 ? -15.281 1.833 2.639 1.00 28.64 191 PHE A O 1
ATOM 1532 N N . GLN A 1 192 ? -15.360 3.463 4.162 1.00 27.47 192 GLN A N 1
ATOM 1533 C CA . GLN A 1 192 ? -16.686 3.055 4.616 1.00 27.47 192 GLN A CA 1
ATOM 1534 C C . GLN A 1 192 ? -17.750 3.636 3.679 1.00 27.47 192 GLN A C 1
ATOM 1536 O O . GLN A 1 192 ? -18.058 4.828 3.745 1.00 27.47 192 GLN A O 1
ATOM 1541 N N . GLY A 1 193 ? -18.252 2.802 2.766 1.00 25.47 193 GLY A N 1
ATOM 1542 C CA . GLY A 1 193 ? -19.423 3.116 1.956 1.00 25.47 193 GLY A CA 1
ATOM 1543 C C . GLY A 1 193 ? -20.668 3.075 2.838 1.00 25.47 193 GLY A C 1
ATOM 1544 O O . GLY A 1 193 ? -20.919 2.076 3.505 1.00 25.47 193 GLY A O 1
ATOM 1545 N N . TRP A 1 194 ? -21.417 4.172 2.874 1.00 26.70 194 TRP A N 1
ATOM 1546 C CA . TRP A 1 194 ? -22.773 4.179 3.417 1.00 26.70 194 TRP A CA 1
ATOM 1547 C C . TRP A 1 194 ? -23.746 3.849 2.280 1.00 26.70 194 TRP A C 1
ATOM 1549 O O . TRP A 1 194 ? -23.500 4.279 1.150 1.00 26.70 194 TRP A O 1
ATOM 1559 N N . ASP A 1 195 ? -24.791 3.082 2.605 1.00 29.56 195 ASP A N 1
ATOM 1560 C CA . ASP A 1 195 ? -25.914 2.710 1.726 1.00 29.56 195 ASP A CA 1
ATOM 1561 C C . ASP A 1 195 ? -26.454 3.871 0.866 1.00 29.56 195 ASP A C 1
ATOM 1563 O O . ASP A 1 195 ? -26.591 5.006 1.391 1.00 29.56 195 ASP A O 1
#

InterPro domains:
  IPR000683 Gfo/Idh/MocA-like oxidoreductase, N-terminal [PF01408] (7-108)
  IPR036291 NAD(P)-binding domain superfamily [SSF51735] (5-139)
  IPR050463 Gfo/Idh/MocA family oxidoreductases and glycosidases [PTHR43818] (2-178)

pLDDT: mean 85.2, std 17.91, range [25.47, 98.38]

Foldseek 3Di:
DVVQLPDPQFAAQEWEDLQQVLQVVVQVVRCVSVVHNRYYYYDDLVVVLVPDDFAAWEADAPQVCQLVSLLSCLQSLHAYAYEPPNHPDPVSNVSNVVSCVVSVHHYHYPPCVCVDPVVVVVVVCVVVCVVPDDDDDDDDDPDPPPPPPDADFDDDDPRHPVCVSCPPHDDDGDGPCVPCPVDDDGTTGGGNGDD

Organism: NCBI:txid412755